Protein AF-A0A9P3NDC6-F1 (afdb_monomer_lite)

Secondary structure (DSSP, 8-state):
-----SSSTTTHHHHHHHHHH--BTTBHHHHHHHHHHHHHHHHHHHHHHHHHHIIIIITTS-HHHIIIIIHHHHHHHHHHHHHHTTS---HHHHHHHHHHHHHHHHHHHHHHHHHHHHHS-GGGHHHHHHHHHHHHHHHHHHHHHHHHTT--HHHHHHHHHHHHHHHHHHHHHHHIIIIIGGGGS-----

Sequence (190 aa):
MVSSCFEYMFDGPITLTRAALSTTKHGLCGGAVDFIILQGLILQLLYLVGGVAYFTFIMKLHPSHYYGKIFPGMSIVFMIACGLQFIPMPEMVAAVTISTVTVLSYYMSIYNSYMLSGASRAELFGFVQAVYSAAVGLAGFLPSVLQLIKASQGTLMAVALVMATWGLLQSLYLYRRNFADHGRVKTVRE

Structure (mmCIF, N/CA/C/O backbone):
data_AF-A0A9P3NDC6-F1
#
_entry.id   AF-A0A9P3NDC6-F1
#
loop_
_atom_site.group_PDB
_atom_site.id
_atom_site.type_symbol
_atom_site.label_atom_id
_atom_site.label_alt_id
_atom_site.label_comp_id
_atom_site.label_asym_id
_atom_site.label_entity_id
_atom_site.label_seq_id
_atom_site.pdbx_PDB_ins_code
_atom_site.Cartn_x
_atom_site.Cartn_y
_atom_site.Cartn_z
_atom_site.occupancy
_atom_site.B_iso_or_equiv
_atom_site.auth_seq_id
_atom_site.auth_comp_id
_atom_site.auth_asym_id
_atom_site.auth_atom_id
_atom_site.pdbx_PDB_model_num
ATOM 1 N N . MET A 1 1 ? 14.595 7.458 -6.751 1.00 24.69 1 MET A N 1
ATOM 2 C CA . MET A 1 1 ? 14.023 7.516 -5.389 1.00 24.69 1 MET A CA 1
ATOM 3 C C . MET A 1 1 ? 12.604 6.975 -5.452 1.00 24.69 1 MET A C 1
ATOM 5 O O . MET A 1 1 ? 11.704 7.674 -5.903 1.00 24.69 1 MET A O 1
ATOM 9 N N . VAL A 1 2 ? 12.439 5.695 -5.124 1.00 26.73 2 VAL A N 1
ATOM 10 C CA . VAL A 1 2 ? 11.142 5.003 -5.086 1.00 26.73 2 VAL A CA 1
ATOM 11 C C . VAL A 1 2 ? 10.673 5.062 -3.637 1.00 26.73 2 VAL A C 1
ATOM 13 O O . VAL A 1 2 ? 11.462 4.771 -2.746 1.00 26.73 2 VAL A O 1
ATOM 16 N N . SER A 1 3 ? 9.461 5.566 -3.401 1.00 31.50 3 SER A N 1
ATOM 17 C CA . SER A 1 3 ? 8.962 5.802 -2.045 1.00 31.50 3 SER A CA 1
ATOM 18 C C . SER A 1 3 ? 8.596 4.520 -1.349 1.00 31.50 3 SER A C 1
ATOM 20 O O . SER A 1 3 ? 7.891 3.659 -1.872 1.00 31.50 3 SER A O 1
ATOM 22 N N . SER A 1 4 ? 9.091 4.470 -0.132 1.00 33.09 4 SER A N 1
ATOM 23 C CA . SER A 1 4 ? 9.133 3.335 0.757 1.00 33.09 4 SER A CA 1
ATOM 24 C C . SER A 1 4 ? 7.980 3.373 1.761 1.00 33.09 4 SER A C 1
ATOM 26 O O . SER A 1 4 ? 8.073 2.789 2.823 1.00 33.09 4 SER A O 1
ATOM 28 N N . CYS A 1 5 ? 6.894 4.097 1.481 1.00 36.88 5 CYS A N 1
ATOM 29 C CA . CYS A 1 5 ? 5.896 4.412 2.507 1.00 36.88 5 CYS A CA 1
ATOM 30 C C . CYS A 1 5 ? 4.808 3.349 2.768 1.00 36.88 5 CYS A C 1
ATOM 32 O O . CYS A 1 5 ? 3.956 3.589 3.619 1.00 36.88 5 CYS A O 1
ATOM 34 N N . PHE A 1 6 ? 4.762 2.216 2.059 1.00 40.53 6 PHE A N 1
ATOM 35 C CA . PHE A 1 6 ? 3.455 1.581 1.802 1.00 40.53 6 PHE A CA 1
ATOM 36 C C . PHE A 1 6 ? 3.172 0.205 2.417 1.00 40.53 6 PHE A C 1
ATOM 38 O O . PHE A 1 6 ? 2.004 -0.164 2.484 1.00 40.53 6 PHE A O 1
ATOM 45 N N . GLU A 1 7 ? 4.164 -0.540 2.906 1.00 38.28 7 GLU A N 1
ATOM 46 C CA . GLU A 1 7 ? 3.954 -1.979 3.165 1.00 38.28 7 GLU A CA 1
ATOM 47 C C . GLU A 1 7 ? 3.437 -2.316 4.579 1.00 38.28 7 GLU A C 1
ATOM 49 O O . GLU A 1 7 ? 2.817 -3.355 4.756 1.00 38.28 7 GLU A O 1
ATOM 54 N N . TYR A 1 8 ? 3.605 -1.432 5.576 1.00 37.12 8 TYR A N 1
ATOM 55 C CA . TYR A 1 8 ? 3.249 -1.728 6.983 1.00 37.12 8 TYR A CA 1
ATOM 56 C C . TYR A 1 8 ? 2.438 -0.633 7.696 1.00 37.12 8 TYR A C 1
ATOM 58 O O . TYR A 1 8 ? 2.092 -0.771 8.867 1.00 37.12 8 TYR A O 1
ATOM 66 N N . MET A 1 9 ? 2.101 0.459 7.004 1.00 39.16 9 MET A N 1
ATOM 67 C CA . MET A 1 9 ? 1.368 1.592 7.590 1.00 39.16 9 MET A CA 1
ATOM 68 C C . MET A 1 9 ? -0.076 1.268 7.993 1.00 39.16 9 MET A C 1
ATOM 70 O O . MET A 1 9 ? -0.650 1.946 8.845 1.00 39.16 9 MET A O 1
ATOM 74 N N . PHE A 1 10 ? -0.684 0.279 7.338 1.00 43.03 10 PHE A N 1
ATOM 75 C CA . PHE A 1 10 ? -2.141 0.195 7.256 1.00 43.03 10 PHE A CA 1
ATOM 76 C C . PHE A 1 10 ? -2.774 -0.970 8.016 1.00 43.03 10 PHE A C 1
ATOM 78 O O . PHE A 1 10 ? -3.972 -0.917 8.277 1.00 43.03 10 PHE A O 1
ATOM 85 N N . ASP A 1 11 ? -1.991 -1.967 8.432 1.00 41.59 11 ASP A N 1
ATOM 86 C CA . ASP A 1 11 ? -2.548 -3.226 8.946 1.00 41.59 11 ASP A CA 1
ATOM 87 C C . ASP A 1 11 ? -2.684 -3.266 10.476 1.00 41.59 11 ASP A C 1
ATOM 89 O O . ASP A 1 11 ? -3.701 -3.699 11.019 1.00 41.59 11 ASP A O 1
ATOM 93 N N . GLY A 1 12 ? -1.675 -2.767 11.195 1.00 45.00 12 GLY A N 1
ATOM 94 C CA . GLY A 1 12 ? -1.606 -2.874 12.655 1.00 45.00 12 GLY A CA 1
ATOM 95 C C . GLY A 1 12 ? -2.557 -1.938 13.411 1.00 45.00 12 GLY A C 1
ATOM 96 O O . GLY A 1 12 ? -3.297 -2.407 14.276 1.00 45.00 12 GLY A O 1
ATOM 97 N N . PRO A 1 13 ? -2.590 -0.621 13.126 1.00 46.25 13 PRO A N 1
ATOM 98 C CA . PRO A 1 13 ? -3.232 0.312 14.043 1.00 46.25 13 PRO A CA 1
ATOM 99 C C . PRO A 1 13 ? -4.744 0.343 13.994 1.00 46.25 13 PRO A C 1
ATOM 101 O O . PRO A 1 13 ? -5.390 0.370 15.034 1.00 46.25 13 PRO A O 1
ATOM 104 N N . ILE A 1 14 ? -5.313 0.341 12.793 1.00 50.97 14 ILE A N 1
ATOM 105 C CA . ILE A 1 14 ? -6.755 0.523 12.601 1.00 50.97 14 ILE A CA 1
ATOM 106 C C . ILE A 1 14 ? -7.505 -0.717 13.103 1.00 50.97 14 ILE A C 1
ATOM 108 O O . ILE A 1 14 ? -8.502 -0.589 13.812 1.00 50.97 14 ILE A O 1
ATOM 112 N N . THR A 1 15 ? -6.965 -1.898 12.806 1.00 51.69 15 THR A N 1
ATOM 113 C CA . THR A 1 15 ? -7.432 -3.205 13.278 1.00 51.69 15 THR A CA 1
ATOM 114 C C . THR A 1 15 ? -7.432 -3.300 14.807 1.00 51.69 15 THR A C 1
ATOM 116 O O . THR A 1 15 ? -8.473 -3.562 15.408 1.00 51.69 15 THR A O 1
ATOM 119 N N . LEU A 1 16 ? -6.292 -3.018 15.455 1.00 48.75 16 LEU A N 1
ATOM 120 C CA . LEU A 1 16 ? -6.161 -3.077 16.918 1.00 48.75 16 LEU A CA 1
ATOM 121 C C . LEU A 1 16 ? -6.992 -2.002 17.629 1.00 48.75 16 LEU A C 1
ATOM 123 O O . LEU A 1 16 ? -7.613 -2.289 18.651 1.00 48.75 16 LEU A O 1
ATOM 127 N N . THR A 1 17 ? -7.045 -0.778 17.095 1.00 51.16 17 THR A N 1
ATOM 128 C CA . THR A 1 17 ? -7.847 0.306 17.678 1.00 51.16 17 THR A CA 1
ATOM 129 C C . THR A 1 17 ? -9.346 0.018 17.577 1.00 51.16 17 THR A C 1
ATOM 131 O O . THR A 1 17 ? -10.063 0.257 18.543 1.00 51.16 17 THR A O 1
ATOM 134 N N . ARG A 1 18 ? -9.835 -0.543 16.462 1.00 53.69 18 ARG A N 1
ATOM 135 C CA . ARG A 1 18 ? -11.246 -0.954 16.324 1.00 53.69 18 ARG A CA 1
ATOM 136 C C . ARG A 1 18 ? -11.592 -2.143 17.218 1.00 53.69 18 ARG A C 1
ATOM 138 O O . ARG A 1 18 ? -12.609 -2.085 17.902 1.00 53.69 18 ARG A O 1
ATOM 145 N N . ALA A 1 19 ? -10.740 -3.168 17.264 1.00 48.31 19 ALA A N 1
ATOM 146 C CA . ALA A 1 19 ? -10.946 -4.336 18.121 1.00 48.31 19 ALA A CA 1
ATOM 147 C C . ALA A 1 19 ? -10.996 -3.959 19.614 1.00 48.31 19 ALA A C 1
ATOM 149 O O . ALA A 1 19 ? -11.799 -4.506 20.361 1.00 48.31 19 ALA A O 1
ATOM 150 N N . ALA A 1 20 ? -10.201 -2.974 20.050 1.00 46.22 20 ALA A N 1
ATOM 151 C CA . ALA A 1 20 ? -10.235 -2.468 21.424 1.00 46.22 20 ALA A CA 1
ATOM 152 C C . ALA A 1 20 ? -11.492 -1.634 21.759 1.00 46.22 20 ALA A C 1
ATOM 154 O O . ALA A 1 20 ? -11.780 -1.415 22.936 1.00 46.22 20 ALA A O 1
ATOM 155 N N . LEU A 1 21 ? -12.226 -1.154 20.747 1.00 50.66 21 LEU A N 1
ATOM 156 C CA . LEU A 1 21 ? -13.399 -0.286 20.898 1.00 50.66 21 LEU A CA 1
ATOM 157 C C . LEU A 1 21 ? -14.742 -1.018 20.708 1.00 50.66 21 LEU A C 1
ATOM 159 O O . LEU A 1 21 ? -15.776 -0.437 21.040 1.00 50.66 21 LEU A O 1
ATOM 163 N N . SER A 1 22 ? -14.771 -2.258 20.197 1.00 47.41 22 SER A N 1
ATOM 164 C CA . SER A 1 22 ? -16.028 -3.000 20.009 1.00 47.41 22 SER A CA 1
ATOM 165 C C . SER A 1 22 ? -16.477 -3.689 21.303 1.00 47.41 22 SER A C 1
ATOM 167 O O . SER A 1 22 ? -15.967 -4.744 21.687 1.00 47.41 22 SER A O 1
ATOM 169 N N . THR A 1 23 ? -17.466 -3.117 21.985 1.00 42.00 23 THR A N 1
ATOM 170 C CA . THR A 1 23 ? -18.189 -3.775 23.079 1.00 42.00 23 THR A CA 1
ATOM 171 C C . THR A 1 23 ? -19.313 -4.643 22.516 1.00 42.00 23 THR A C 1
ATOM 173 O O . THR A 1 23 ? -20.357 -4.136 22.113 1.00 42.00 23 THR A O 1
ATOM 176 N N . THR A 1 24 ? -19.139 -5.967 22.518 1.00 47.72 24 THR A N 1
ATOM 177 C CA . THR A 1 24 ? -20.233 -6.908 22.219 1.00 47.72 24 THR A CA 1
ATOM 178 C C . THR A 1 24 ? -20.915 -7.397 23.500 1.00 47.72 24 THR A C 1
ATOM 180 O O . THR A 1 24 ? -20.417 -7.214 24.614 1.00 47.72 24 THR A O 1
ATOM 183 N N . LYS A 1 25 ? -22.074 -8.061 23.348 1.00 40.19 25 LYS A N 1
ATOM 184 C CA . LYS A 1 25 ? -22.868 -8.636 24.455 1.00 40.19 25 LYS A CA 1
ATOM 185 C C . LYS A 1 25 ? -22.100 -9.653 25.318 1.00 40.19 25 LYS A C 1
ATOM 187 O O . LYS A 1 25 ? -22.557 -9.967 26.412 1.00 40.19 25 LYS A O 1
ATOM 192 N N . HIS A 1 26 ? -20.948 -10.142 24.852 1.00 38.91 26 HIS A N 1
ATOM 193 C CA . HIS A 1 26 ? -20.089 -11.107 25.545 1.00 38.91 26 HIS A CA 1
ATOM 194 C C . HIS A 1 26 ? -18.879 -10.460 26.254 1.00 38.91 26 HIS A C 1
ATOM 196 O O . HIS A 1 26 ? -17.990 -11.164 26.727 1.00 38.91 26 HIS A O 1
ATOM 202 N N . GLY A 1 27 ? -18.854 -9.126 26.368 1.00 39.78 27 GLY A N 1
ATOM 203 C CA . GLY A 1 27 ? -17.777 -8.365 27.008 1.00 39.78 27 GLY A CA 1
ATOM 204 C C . GLY A 1 27 ? -16.682 -7.918 26.032 1.00 39.78 27 GLY A C 1
ATOM 205 O O . GLY A 1 27 ? -16.603 -8.386 24.898 1.00 39.78 27 GLY A O 1
ATOM 206 N N . LEU A 1 28 ? -15.815 -7.005 26.491 1.00 42.25 28 LEU A N 1
ATOM 207 C CA . LEU A 1 28 ? -14.726 -6.387 25.7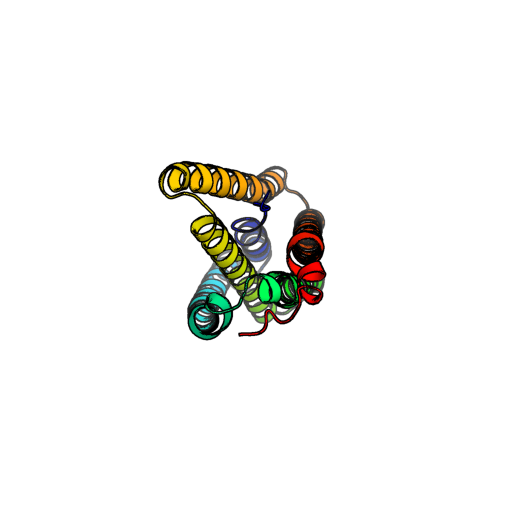07 1.00 42.25 28 LEU A CA 1
ATOM 208 C C . LEU A 1 28 ? -13.770 -7.407 25.056 1.00 42.25 28 LEU A C 1
ATOM 210 O O . LEU A 1 28 ? -13.234 -7.146 23.987 1.00 42.25 28 LEU A O 1
ATOM 214 N N . CYS A 1 29 ? -13.564 -8.573 25.679 1.00 44.41 29 CYS A N 1
ATOM 215 C CA . CYS A 1 29 ? -12.659 -9.605 25.158 1.00 44.41 29 CYS A CA 1
ATOM 216 C C . CYS A 1 29 ? -13.301 -10.511 24.094 1.00 44.41 29 CYS A C 1
ATOM 218 O O . CYS A 1 29 ? -12.590 -10.982 23.215 1.00 44.41 29 CYS A O 1
ATOM 220 N N . GLY A 1 30 ? -14.617 -10.755 24.142 1.00 39.06 30 GLY A N 1
ATOM 221 C CA . GLY A 1 30 ? -15.297 -11.628 23.175 1.00 39.06 30 GLY A CA 1
ATOM 222 C C . GLY A 1 30 ? -15.479 -10.958 21.813 1.00 39.06 30 GLY A C 1
ATOM 223 O O . GLY A 1 30 ? -15.123 -11.524 20.785 1.00 39.06 30 GLY A O 1
ATOM 224 N N . GLY A 1 31 ? -15.943 -9.703 21.812 1.00 46.50 31 GLY A N 1
ATOM 225 C CA . GLY A 1 31 ? -16.163 -8.937 20.579 1.00 46.50 31 GLY A CA 1
ATOM 226 C C . GLY A 1 31 ? -14.895 -8.650 19.784 1.00 46.50 31 GLY A C 1
ATOM 227 O O . GLY A 1 31 ? -14.899 -8.736 18.559 1.00 46.50 31 GLY A O 1
ATOM 228 N N . ALA A 1 32 ? -13.789 -8.389 20.484 1.00 56.03 32 ALA A N 1
ATOM 229 C CA . ALA A 1 32 ? -12.488 -8.193 19.860 1.00 56.03 32 ALA A CA 1
ATOM 230 C C . ALA A 1 32 ? -12.004 -9.456 19.123 1.00 56.03 32 ALA A C 1
ATOM 232 O O . ALA A 1 32 ? -11.456 -9.355 18.027 1.00 56.03 32 ALA A O 1
ATOM 233 N N . VAL A 1 33 ? -12.224 -10.646 19.695 1.00 59.41 33 VAL A N 1
ATOM 234 C CA . VAL A 1 33 ? -11.819 -11.924 19.088 1.00 59.41 33 VAL A CA 1
ATOM 235 C C . VAL A 1 33 ? -12.669 -12.246 17.860 1.00 59.41 33 VAL A C 1
ATOM 237 O O . VAL A 1 33 ? -12.108 -12.583 16.817 1.00 59.41 33 VAL A O 1
ATOM 240 N N . ASP A 1 34 ? -13.991 -12.074 17.942 1.00 61.50 34 ASP A N 1
ATOM 241 C CA . ASP A 1 34 ? -14.897 -12.311 16.810 1.00 61.50 34 ASP A CA 1
ATOM 242 C C . ASP A 1 34 ? -14.565 -11.394 15.623 1.00 61.50 34 ASP A C 1
ATOM 244 O O . ASP A 1 34 ? -14.501 -11.847 14.476 1.00 61.50 34 ASP A O 1
ATOM 248 N N . PHE A 1 35 ? -14.269 -10.118 15.897 1.00 65.00 35 PHE A N 1
ATOM 249 C CA . PHE A 1 35 ? -13.849 -9.164 14.873 1.00 65.00 35 PHE A CA 1
ATOM 250 C C . PHE A 1 35 ? -12.511 -9.554 14.229 1.00 65.00 35 PHE A C 1
ATOM 252 O O . PHE A 1 35 ? -12.396 -9.522 13.004 1.00 65.00 35 PHE A O 1
ATOM 259 N N . ILE A 1 36 ? -11.516 -9.965 15.025 1.00 65.88 36 ILE A N 1
ATOM 260 C CA . ILE A 1 36 ? -10.203 -10.397 14.516 1.00 65.88 36 ILE A CA 1
ATOM 261 C C . ILE A 1 36 ? -10.339 -11.642 13.632 1.00 65.88 36 ILE A C 1
ATOM 263 O O . ILE A 1 36 ? -9.736 -11.695 12.559 1.00 65.88 36 ILE A O 1
ATOM 267 N N . ILE A 1 37 ? -11.134 -12.634 14.046 1.00 71.50 37 ILE A N 1
ATOM 268 C CA . ILE A 1 37 ? -11.352 -13.858 13.261 1.00 71.50 37 ILE A CA 1
ATOM 269 C C . ILE A 1 37 ? -12.071 -13.523 11.950 1.00 71.50 37 ILE A C 1
ATOM 271 O O . ILE A 1 37 ? -11.634 -13.956 10.880 1.00 71.50 37 ILE A O 1
ATOM 275 N N . LEU A 1 38 ? -13.140 -12.723 12.015 1.00 74.94 38 LEU A N 1
ATOM 276 C CA . LEU A 1 38 ? -13.897 -12.309 10.835 1.00 74.94 38 LEU A CA 1
ATOM 277 C C . LEU A 1 38 ? -13.024 -11.514 9.857 1.00 74.94 38 LEU A C 1
ATOM 279 O O . LEU A 1 38 ? -13.009 -11.815 8.661 1.00 74.94 38 LEU A O 1
ATOM 283 N N . GLN A 1 39 ? -12.266 -10.536 10.355 1.00 75.00 39 GLN A N 1
ATOM 284 C CA . GLN A 1 39 ? -11.323 -9.779 9.540 1.00 75.00 39 GLN A CA 1
ATOM 285 C C . GLN A 1 39 ? -10.260 -10.698 8.939 1.00 75.00 39 GLN A C 1
ATOM 287 O O . GLN A 1 39 ? -9.978 -10.583 7.751 1.00 75.00 39 GLN A O 1
ATOM 292 N N . GLY A 1 40 ? -9.697 -11.623 9.718 1.00 74.12 40 GLY A N 1
ATOM 293 C CA . GLY A 1 40 ? -8.693 -12.570 9.241 1.00 74.12 40 GLY A CA 1
ATOM 294 C C . GLY A 1 40 ? -9.203 -13.410 8.071 1.00 74.12 40 GLY A C 1
ATOM 295 O O . GLY A 1 40 ? -8.530 -13.508 7.048 1.00 74.12 40 GLY A O 1
ATOM 296 N N . LEU A 1 41 ? -10.418 -13.955 8.172 1.00 81.81 41 LEU A N 1
ATOM 297 C CA . LEU A 1 41 ? -11.032 -14.729 7.088 1.00 81.81 41 LEU A CA 1
ATOM 298 C C . LEU A 1 41 ? -11.266 -13.882 5.830 1.00 81.81 41 LEU A C 1
ATOM 300 O O . LEU A 1 41 ? -10.896 -14.299 4.731 1.00 81.81 41 LEU A O 1
ATOM 304 N N . ILE A 1 42 ? -11.840 -12.685 5.986 1.00 86.12 42 ILE A N 1
ATOM 305 C CA . ILE A 1 42 ? -12.076 -11.757 4.868 1.00 86.12 42 ILE A CA 1
ATOM 306 C C . ILE A 1 42 ? -10.749 -11.375 4.205 1.00 86.12 42 ILE A C 1
ATOM 308 O O . ILE A 1 42 ? -10.644 -11.385 2.978 1.00 86.12 42 ILE A O 1
ATOM 312 N N . LEU A 1 43 ? -9.728 -11.077 5.006 1.00 84.00 43 LEU A N 1
ATOM 313 C CA . LEU A 1 43 ? -8.408 -10.687 4.536 1.00 84.00 43 LEU A CA 1
ATOM 314 C C . LEU A 1 43 ? -7.746 -11.804 3.723 1.00 84.00 43 LEU A C 1
ATOM 316 O O . LEU A 1 43 ? -7.248 -11.537 2.633 1.00 84.00 43 LEU A O 1
ATOM 320 N N . GLN A 1 44 ? -7.790 -13.053 4.193 1.00 85.06 44 GLN A N 1
ATOM 321 C CA . GLN A 1 44 ? -7.232 -14.191 3.453 1.00 85.06 44 GLN A CA 1
ATOM 322 C C . GLN A 1 44 ? -7.960 -14.440 2.125 1.00 85.06 44 GLN 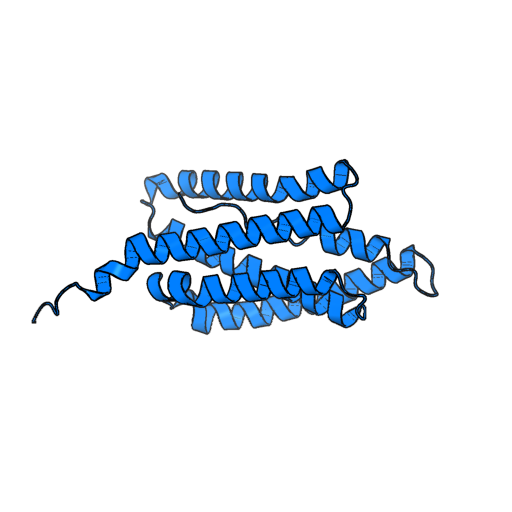A C 1
ATOM 324 O O . GLN A 1 44 ? -7.319 -14.688 1.102 1.00 85.06 44 GLN A O 1
ATOM 329 N N . LEU A 1 45 ? -9.292 -14.319 2.104 1.00 90.62 45 LEU A N 1
ATOM 330 C CA . LEU A 1 45 ? -10.068 -14.426 0.863 1.00 90.62 45 LEU A CA 1
ATOM 331 C C . LEU A 1 45 ? -9.706 -13.309 -0.122 1.00 90.62 45 LEU A C 1
ATOM 333 O O . LEU A 1 45 ? -9.527 -13.569 -1.313 1.00 90.62 45 LEU A O 1
ATOM 337 N N . LEU A 1 46 ? -9.552 -12.077 0.364 1.00 90.06 46 LEU A N 1
ATOM 338 C CA . LEU A 1 46 ? -9.130 -10.955 -0.470 1.00 90.06 46 LEU A CA 1
ATOM 339 C C . LEU A 1 46 ? -7.684 -11.105 -0.952 1.00 90.06 46 LEU A C 1
ATOM 341 O O . LEU A 1 46 ? -7.420 -10.752 -2.096 1.00 90.06 46 LEU A O 1
ATOM 345 N N . TYR A 1 47 ? -6.771 -11.672 -0.160 1.00 88.81 47 TYR A N 1
ATOM 346 C CA . TYR A 1 47 ? -5.430 -12.028 -0.634 1.00 88.81 47 TYR A CA 1
ATOM 347 C C . TYR A 1 47 ? -5.485 -13.064 -1.757 1.00 88.81 47 TYR A C 1
ATOM 349 O O . TYR A 1 47 ? -4.801 -12.902 -2.764 1.00 88.81 47 TYR A O 1
ATOM 357 N N . LEU A 1 48 ? -6.329 -14.093 -1.642 1.00 92.00 48 LEU A N 1
ATOM 358 C CA . LEU A 1 48 ? -6.488 -15.089 -2.702 1.00 92.00 48 LEU A CA 1
ATOM 359 C C . LEU A 1 48 ? -7.009 -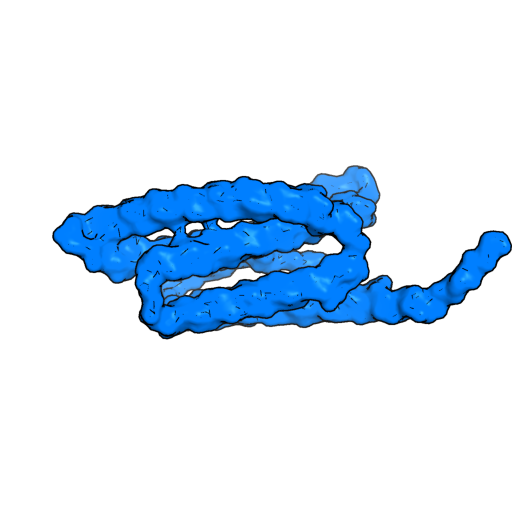14.448 -4.000 1.00 92.00 48 LEU A C 1
ATOM 361 O O . LEU A 1 48 ? -6.400 -14.601 -5.060 1.00 92.00 48 LEU A O 1
ATOM 365 N N . VAL A 1 49 ? -8.108 -13.693 -3.918 1.00 93.25 49 VAL A N 1
ATOM 366 C CA . VAL A 1 49 ? -8.720 -13.022 -5.080 1.00 93.25 49 VAL A CA 1
ATOM 367 C C . VAL A 1 49 ? -7.782 -11.961 -5.661 1.00 93.25 49 VAL A C 1
ATOM 369 O O . VAL A 1 49 ? -7.570 -11.906 -6.874 1.00 93.25 49 VAL A O 1
ATOM 372 N N . GLY A 1 50 ? -7.185 -11.143 -4.796 1.00 90.88 50 GLY A N 1
ATOM 373 C CA . GLY A 1 50 ? -6.220 -10.113 -5.158 1.00 90.88 50 GLY A CA 1
ATOM 374 C C . GLY A 1 50 ? -4.975 -10.700 -5.812 1.00 90.88 50 GLY A C 1
ATOM 375 O O . GLY A 1 50 ? -4.500 -10.145 -6.796 1.00 90.88 50 GLY A O 1
ATOM 376 N N . GLY A 1 51 ? -4.498 -11.858 -5.354 1.00 89.69 51 GLY A N 1
ATOM 377 C CA . GLY A 1 51 ? -3.352 -12.559 -5.931 1.00 89.69 51 GLY A CA 1
ATOM 378 C C . GLY A 1 51 ? -3.625 -13.071 -7.333 1.00 89.69 51 GLY A C 1
ATOM 379 O O . GLY A 1 51 ? -2.808 -12.865 -8.234 1.00 89.69 51 GLY A O 1
ATOM 380 N N . VAL A 1 52 ? -4.805 -13.656 -7.548 1.00 93.19 52 VAL A N 1
ATOM 381 C CA . VAL A 1 52 ? -5.249 -14.060 -8.888 1.00 93.19 52 VAL A CA 1
ATOM 382 C C . VAL A 1 52 ? -5.350 -12.840 -9.804 1.00 93.19 52 VAL A C 1
ATOM 384 O O . VAL A 1 52 ? -4.801 -12.863 -10.909 1.00 93.19 52 VAL A O 1
ATOM 387 N N . ALA A 1 53 ? -5.983 -11.753 -9.354 1.00 91.56 53 ALA A N 1
ATOM 388 C CA . ALA A 1 53 ? -6.102 -10.519 -10.133 1.00 91.56 53 ALA A CA 1
ATOM 389 C C . ALA A 1 53 ? -4.732 -9.879 -10.429 1.00 91.56 53 ALA A C 1
ATOM 391 O O . ALA A 1 53 ? -4.471 -9.424 -11.546 1.00 91.56 53 ALA A O 1
ATOM 392 N N . TYR A 1 54 ? -3.826 -9.888 -9.453 1.00 90.31 54 TYR A N 1
ATOM 393 C CA . TYR A 1 54 ? -2.475 -9.363 -9.591 1.00 90.31 54 TYR A CA 1
ATOM 394 C C . TYR A 1 54 ? -1.681 -10.136 -10.645 1.00 90.31 54 TYR A C 1
ATOM 396 O O . TYR A 1 54 ? -1.139 -9.534 -11.573 1.00 90.31 54 TYR A O 1
ATOM 404 N N . PHE A 1 55 ? -1.658 -11.465 -10.544 1.00 89.81 55 PHE A N 1
ATOM 405 C CA . PHE A 1 55 ? -0.923 -12.327 -11.468 1.00 89.81 55 PHE A CA 1
ATOM 406 C C . PHE A 1 55 ? -1.471 -12.251 -12.901 1.00 89.81 55 PHE A C 1
ATOM 408 O O . PHE A 1 55 ? -0.713 -12.226 -13.875 1.00 89.81 55 PHE A O 1
ATOM 415 N N . THR A 1 56 ? -2.796 -12.200 -13.046 1.00 92.25 56 THR A N 1
ATOM 416 C CA . THR A 1 56 ? -3.452 -12.213 -14.360 1.00 92.25 56 THR A CA 1
ATOM 417 C C . THR A 1 56 ? -3.394 -10.863 -15.069 1.00 92.25 56 THR A C 1
ATOM 419 O O . THR A 1 56 ? -3.113 -10.843 -16.272 1.00 92.25 56 THR A O 1
ATOM 422 N N . PHE A 1 57 ? -3.609 -9.758 -14.345 1.00 90.69 57 PHE A N 1
ATOM 423 C CA . PHE A 1 57 ? -3.743 -8.421 -14.929 1.00 90.69 57 PHE A CA 1
ATOM 424 C C . PHE A 1 57 ? -2.573 -7.492 -14.607 1.00 90.69 57 PHE A C 1
ATOM 426 O O . PHE A 1 57 ? -2.028 -6.881 -15.521 1.00 90.69 57 PHE A O 1
ATOM 433 N N . ILE A 1 58 ? -2.176 -7.368 -13.337 1.00 87.88 58 ILE A N 1
ATOM 434 C CA . ILE A 1 58 ? -1.253 -6.306 -12.898 1.00 87.88 58 ILE A CA 1
ATOM 435 C C . ILE A 1 58 ? 0.194 -6.601 -13.280 1.00 87.88 58 ILE A C 1
ATOM 437 O O . ILE A 1 58 ? 0.875 -5.725 -13.809 1.00 87.88 58 ILE A O 1
ATOM 441 N N . MET A 1 59 ? 0.662 -7.831 -13.070 1.00 86.06 59 MET A N 1
ATOM 442 C CA . MET A 1 59 ? 2.063 -8.207 -13.295 1.00 86.06 59 MET A CA 1
ATOM 443 C C . MET A 1 59 ? 2.509 -8.055 -14.759 1.00 86.06 59 MET A C 1
ATOM 445 O O . MET A 1 59 ? 3.696 -7.916 -15.041 1.00 86.06 59 MET A O 1
ATOM 449 N N . LYS A 1 60 ? 1.550 -8.073 -15.690 1.00 87.19 60 LYS A N 1
ATOM 450 C CA . LYS A 1 60 ? 1.775 -7.945 -17.136 1.00 87.19 60 LYS A CA 1
ATOM 451 C C . LYS A 1 60 ? 1.681 -6.503 -17.637 1.00 87.19 60 LYS A C 1
ATOM 453 O O . LYS A 1 60 ? 1.881 -6.260 -18.826 1.00 87.19 60 LYS A O 1
ATOM 458 N N . LEU A 1 61 ? 1.338 -5.545 -16.775 1.00 86.06 61 LEU A N 1
ATOM 459 C CA . LEU A 1 61 ? 1.215 -4.151 -17.182 1.00 86.06 61 LEU A CA 1
ATOM 460 C C . LEU A 1 61 ? 2.584 -3.520 -17.412 1.00 86.06 61 LEU A C 1
ATOM 462 O O . LEU A 1 61 ? 3.544 -3.755 -16.687 1.00 86.06 61 LEU A O 1
ATOM 466 N N . HIS A 1 62 ? 2.643 -2.639 -18.406 1.00 88.25 62 HIS A N 1
ATOM 467 C CA . HIS A 1 62 ? 3.792 -1.765 -18.574 1.00 88.25 62 HIS A CA 1
ATOM 468 C C . HIS A 1 62 ? 3.829 -0.725 -17.431 1.00 88.25 62 HIS A C 1
ATOM 470 O O . HIS A 1 62 ? 2.773 -0.169 -17.092 1.00 88.25 62 HIS A O 1
ATOM 476 N N . PRO A 1 63 ? 5.013 -0.377 -16.885 1.00 85.69 63 PRO A N 1
ATOM 477 C CA . PRO A 1 63 ? 5.146 0.583 -15.787 1.00 85.69 63 PRO A CA 1
ATOM 478 C C . PRO A 1 63 ? 4.423 1.917 -16.037 1.00 85.69 63 PRO A C 1
ATOM 480 O O . PRO A 1 63 ? 3.826 2.476 -15.120 1.00 85.69 63 PRO A O 1
ATOM 483 N N . SER A 1 64 ? 4.407 2.405 -17.283 1.00 85.75 64 SER A N 1
ATOM 484 C CA . SER A 1 64 ? 3.694 3.641 -17.648 1.00 85.75 64 SER A CA 1
ATOM 485 C C . SER A 1 64 ? 2.187 3.579 -17.371 1.00 85.75 64 SER A C 1
ATOM 487 O O . SER A 1 64 ? 1.616 4.539 -16.859 1.00 85.75 64 SER A O 1
ATOM 489 N N . HIS A 1 65 ? 1.538 2.451 -17.670 1.00 87.81 65 HIS A N 1
ATOM 490 C CA . HIS A 1 65 ? 0.109 2.255 -17.425 1.00 87.81 65 HIS A CA 1
ATOM 491 C C . HIS A 1 65 ? -0.171 2.082 -15.937 1.00 87.81 65 HIS A C 1
ATOM 493 O O . HIS A 1 65 ? -1.152 2.623 -15.418 1.00 87.81 65 HIS A O 1
ATOM 499 N N . TYR A 1 66 ? 0.718 1.369 -15.248 1.00 88.81 66 TYR A N 1
ATOM 500 C CA . TYR A 1 66 ? 0.607 1.154 -13.818 1.00 88.81 66 TYR A CA 1
ATOM 501 C C . TYR A 1 66 ? 0.703 2.473 -13.035 1.00 88.81 66 TYR A C 1
ATOM 503 O O . TYR A 1 66 ? -0.253 2.842 -12.358 1.00 88.81 66 TYR A O 1
ATOM 511 N N . TYR A 1 67 ? 1.787 3.241 -13.195 1.00 86.38 67 TYR A N 1
ATOM 512 C CA . TYR A 1 67 ? 1.984 4.510 -12.476 1.00 86.38 67 TYR A CA 1
ATOM 513 C C . TYR A 1 67 ? 1.075 5.648 -12.965 1.00 86.38 67 TYR A C 1
ATOM 515 O O . TYR A 1 67 ? 0.803 6.586 -12.214 1.00 86.38 67 TYR A O 1
ATOM 523 N N . GLY A 1 68 ? 0.597 5.584 -14.211 1.00 84.81 68 GLY A N 1
ATOM 524 C CA . GLY A 1 68 ? -0.280 6.605 -14.786 1.00 84.81 68 GLY A CA 1
ATOM 525 C C . GLY A 1 68 ? -1.762 6.435 -14.454 1.00 84.81 68 GLY A C 1
ATOM 526 O O . GLY A 1 68 ? -2.466 7.433 -14.332 1.00 84.81 68 GLY A O 1
ATOM 527 N N . LYS A 1 69 ? -2.252 5.194 -14.324 1.00 89.25 69 LYS A N 1
ATOM 528 C CA . LYS A 1 69 ? -3.694 4.913 -14.170 1.00 89.25 69 LYS A CA 1
ATOM 529 C C . LYS A 1 69 ? -4.007 4.064 -12.947 1.00 89.25 69 LYS A C 1
ATOM 531 O O . LYS A 1 69 ? -4.818 4.465 -12.119 1.00 89.25 69 LYS A O 1
ATOM 536 N N . ILE A 1 70 ? -3.361 2.906 -12.829 1.00 90.31 70 ILE A N 1
ATOM 537 C CA . ILE A 1 70 ? -3.724 1.918 -11.810 1.00 90.31 70 ILE A CA 1
ATOM 538 C C . ILE A 1 70 ? -3.330 2.391 -10.412 1.00 90.31 70 ILE A C 1
ATOM 540 O O . ILE A 1 70 ? -4.178 2.433 -9.528 1.00 90.31 70 ILE A O 1
ATOM 544 N N . PHE A 1 71 ? -2.074 2.786 -10.212 1.00 87.94 71 PHE A N 1
ATOM 545 C CA . PHE A 1 71 ? -1.581 3.232 -8.912 1.00 87.94 71 PHE A CA 1
ATOM 546 C C . PHE A 1 71 ? -2.339 4.473 -8.411 1.00 87.94 71 PHE A C 1
ATOM 548 O O . PHE A 1 71 ? -2.823 4.426 -7.282 1.00 87.94 71 PHE A O 1
ATOM 555 N N . PRO A 1 72 ? -2.572 5.528 -9.226 1.00 87.88 72 PRO A N 1
ATOM 556 C CA . PRO A 1 72 ? -3.430 6.639 -8.821 1.00 87.88 72 PRO A CA 1
ATOM 557 C C . PRO A 1 72 ? -4.851 6.214 -8.442 1.00 87.88 72 PRO A C 1
ATOM 559 O O . PRO A 1 72 ? -5.374 6.672 -7.429 1.00 87.88 72 PRO A O 1
ATOM 562 N N . GLY A 1 73 ? -5.462 5.315 -9.222 1.00 89.62 73 GLY A N 1
ATOM 563 C CA . GLY A 1 73 ? -6.789 4.776 -8.928 1.00 89.62 73 GLY A CA 1
ATOM 564 C C . GLY A 1 73 ? -6.827 4.032 -7.592 1.00 89.62 73 GLY A C 1
ATOM 565 O O . GLY A 1 73 ? -7.686 4.314 -6.760 1.00 89.62 73 GLY A O 1
ATOM 566 N N . MET A 1 74 ? -5.857 3.148 -7.344 1.00 87.88 74 MET A N 1
ATOM 567 C CA . MET A 1 74 ? -5.741 2.426 -6.075 1.00 87.88 74 MET A CA 1
ATOM 568 C C . MET A 1 74 ? -5.485 3.377 -4.895 1.00 87.88 74 MET A C 1
ATOM 570 O O . MET A 1 74 ? -6.109 3.212 -3.850 1.00 87.88 74 MET A O 1
ATOM 574 N N . SER A 1 75 ? -4.663 4.422 -5.060 1.00 86.56 75 SER A N 1
ATOM 575 C CA . SER A 1 75 ? -4.469 5.458 -4.033 1.00 86.56 75 SER A CA 1
ATOM 576 C C . SER A 1 75 ? -5.751 6.243 -3.735 1.00 86.56 75 SER A C 1
ATOM 578 O O . SER A 1 75 ? -6.005 6.580 -2.582 1.00 86.56 75 SER A O 1
ATOM 580 N N . ILE A 1 76 ? -6.581 6.532 -4.740 1.00 89.88 76 ILE A N 1
ATOM 581 C CA . ILE A 1 76 ? -7.877 7.197 -4.530 1.00 89.88 76 ILE A CA 1
ATOM 582 C C . ILE A 1 76 ? -8.835 6.280 -3.770 1.00 89.88 76 ILE A C 1
ATOM 584 O O . ILE A 1 76 ? -9.437 6.719 -2.792 1.00 89.88 76 ILE A O 1
ATOM 588 N N . VAL A 1 77 ? -8.939 5.008 -4.166 1.00 89.31 77 VAL A N 1
ATOM 589 C CA . VAL A 1 77 ? -9.749 4.011 -3.446 1.00 89.31 77 VAL A CA 1
ATOM 590 C C . VAL A 1 77 ? -9.282 3.887 -1.997 1.00 89.31 77 VAL A C 1
ATOM 592 O O . VAL A 1 77 ? -10.109 3.917 -1.089 1.00 89.31 77 VAL A O 1
ATOM 595 N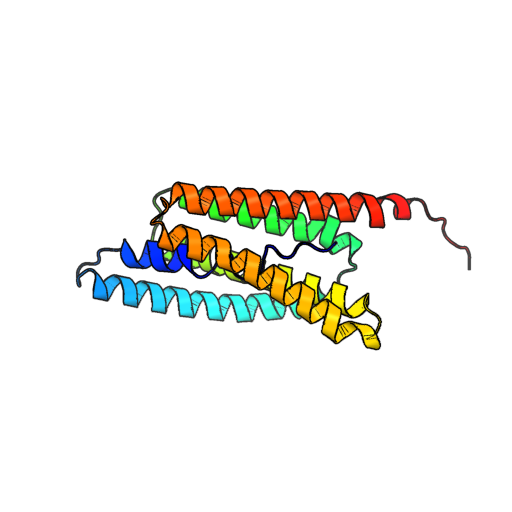 N . PHE A 1 78 ? -7.967 3.836 -1.776 1.00 86.06 78 PHE A N 1
ATOM 596 C CA . PHE A 1 78 ? -7.355 3.849 -0.453 1.00 86.06 78 PHE A CA 1
ATOM 597 C C . PHE A 1 78 ? -7.810 5.071 0.365 1.00 86.06 78 PHE A C 1
ATOM 599 O O . PHE A 1 78 ? -8.298 4.928 1.485 1.00 86.06 78 PHE A O 1
ATOM 606 N N . MET A 1 79 ? -7.695 6.279 -0.195 1.00 86.62 79 MET A N 1
ATOM 607 C CA . MET A 1 79 ? -8.076 7.515 0.498 1.00 86.62 79 MET A CA 1
ATOM 608 C C . MET A 1 79 ? -9.572 7.571 0.813 1.00 86.62 79 MET A C 1
ATOM 610 O O . MET A 1 79 ? -9.938 7.988 1.909 1.00 86.62 79 MET A O 1
ATOM 614 N N . ILE A 1 80 ? -10.433 7.125 -0.108 1.00 89.56 80 ILE A N 1
ATOM 615 C CA . ILE A 1 80 ? -11.882 7.036 0.118 1.00 89.56 80 ILE A CA 1
ATOM 616 C C . ILE A 1 80 ? -12.169 6.049 1.247 1.00 89.56 80 ILE A C 1
ATOM 618 O O . ILE A 1 80 ? -12.902 6.378 2.175 1.00 89.56 80 ILE A O 1
ATOM 622 N N . ALA A 1 81 ? -11.565 4.864 1.204 1.00 85.56 81 ALA A N 1
ATOM 623 C CA . ALA A 1 81 ? -11.758 3.833 2.211 1.00 85.56 81 ALA A CA 1
ATOM 624 C C . ALA A 1 81 ? -11.275 4.280 3.599 1.00 85.56 81 ALA A C 1
ATOM 626 O O . ALA A 1 81 ? -11.979 4.055 4.583 1.00 85.56 81 ALA A O 1
ATOM 627 N N . CYS A 1 82 ? -10.141 4.984 3.683 1.00 80.69 82 CYS A N 1
ATOM 628 C CA . CYS A 1 82 ? -9.734 5.670 4.906 1.00 80.69 82 CYS A CA 1
ATOM 629 C C . CYS A 1 82 ? -10.753 6.738 5.308 1.00 80.69 82 CYS A C 1
ATOM 631 O O . CYS A 1 82 ? -11.201 6.729 6.444 1.00 80.69 82 CYS A O 1
ATOM 633 N N . GLY A 1 83 ? -11.185 7.617 4.404 1.00 83.06 83 GLY A N 1
ATOM 634 C CA . GLY A 1 83 ? -12.179 8.652 4.704 1.00 83.06 83 GLY A CA 1
ATOM 635 C C . GLY A 1 83 ? -13.495 8.091 5.256 1.00 83.06 83 GLY A C 1
ATOM 636 O O . GLY A 1 83 ? -14.049 8.633 6.210 1.00 83.06 83 GLY A O 1
ATOM 637 N N . LEU A 1 84 ? -13.958 6.956 4.730 1.00 85.19 84 LEU A N 1
ATOM 638 C CA . LEU A 1 84 ? -15.166 6.289 5.210 1.00 85.19 84 LEU A CA 1
ATOM 639 C C . LEU A 1 84 ? -15.051 5.863 6.677 1.00 85.19 84 LEU A C 1
ATOM 641 O O . LEU A 1 84 ? -16.060 5.882 7.373 1.00 85.19 84 LEU A O 1
ATOM 645 N N . GLN A 1 85 ? -13.852 5.554 7.186 1.00 79.38 85 GLN A N 1
ATOM 646 C CA . GLN A 1 85 ? -13.656 5.145 8.586 1.00 79.38 85 GLN A CA 1
ATOM 647 C C . GLN A 1 85 ? -13.979 6.250 9.612 1.00 79.38 85 GLN A C 1
ATOM 649 O O . GLN A 1 85 ? -14.068 5.942 10.800 1.00 79.38 85 GLN A O 1
ATOM 654 N N . PHE A 1 86 ? -14.189 7.506 9.188 1.00 80.69 86 PHE A N 1
ATOM 655 C CA . PHE A 1 86 ? -14.709 8.577 10.052 1.00 80.69 86 PHE A CA 1
ATOM 656 C C . PHE A 1 86 ? -16.212 8.455 10.330 1.00 80.69 86 PHE A C 1
ATOM 658 O O . PHE A 1 86 ? -16.722 9.086 11.253 1.00 80.69 86 PHE A O 1
ATOM 665 N N . ILE A 1 87 ? -16.926 7.663 9.532 1.00 83.75 87 ILE A N 1
ATOM 666 C CA . ILE A 1 87 ? -18.368 7.483 9.639 1.00 83.75 87 ILE A CA 1
ATOM 667 C C . ILE A 1 87 ? -18.635 6.212 10.459 1.00 83.75 87 ILE A C 1
ATOM 669 O O . ILE A 1 87 ? -17.998 5.178 10.215 1.00 83.75 87 ILE A O 1
ATOM 673 N N . PRO A 1 88 ? -19.571 6.240 11.427 1.00 79.00 88 PRO A N 1
ATOM 674 C CA . PRO A 1 88 ? -20.005 5.024 12.102 1.00 79.00 88 PRO A CA 1
ATOM 675 C C . PRO A 1 88 ? -20.581 4.051 11.067 1.00 79.00 88 PRO A C 1
ATOM 677 O O . PRO A 1 88 ? -21.530 4.366 10.353 1.00 79.00 88 PRO A O 1
ATOM 680 N N . MET A 1 89 ? -19.982 2.867 10.970 1.00 80.62 89 MET A N 1
ATOM 681 C CA . MET A 1 89 ? -20.328 1.843 9.983 1.00 80.62 89 MET A CA 1
ATOM 682 C C . MET A 1 89 ? -20.455 0.472 10.655 1.00 80.62 89 MET A C 1
ATOM 684 O O . MET A 1 89 ? -19.771 0.240 11.658 1.00 80.62 89 MET A O 1
ATOM 688 N N . PRO A 1 90 ? -21.276 -0.443 10.101 1.00 84.19 90 PRO A N 1
ATOM 689 C CA . PRO A 1 90 ? -21.375 -1.810 10.600 1.00 84.19 90 PRO A CA 1
ATOM 690 C C . PRO A 1 90 ? -20.008 -2.504 10.621 1.00 84.19 90 PRO A C 1
ATOM 692 O O . PRO A 1 90 ? -19.197 -2.306 9.713 1.00 84.19 90 P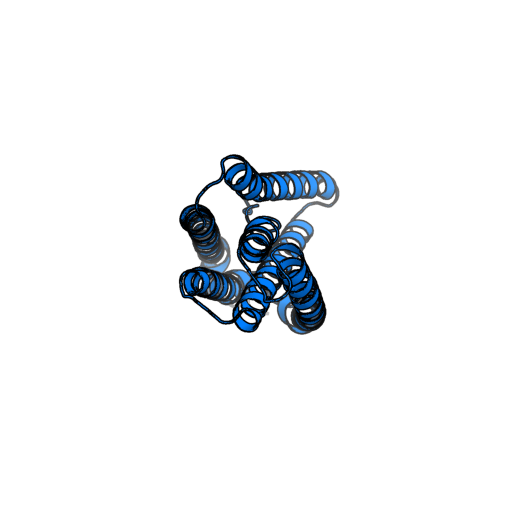RO A O 1
ATOM 695 N N . GLU A 1 91 ? -19.767 -3.353 11.620 1.00 74.81 91 GLU A N 1
ATOM 696 C CA . GLU A 1 91 ? -18.482 -4.043 11.820 1.00 74.81 91 GLU A CA 1
ATOM 697 C C . GLU A 1 91 ? -18.034 -4.825 10.581 1.00 74.81 91 GLU A C 1
ATOM 699 O O . GLU A 1 91 ? -16.874 -4.746 10.185 1.00 74.81 91 GLU A O 1
ATOM 704 N N . MET A 1 92 ? -18.970 -5.492 9.899 1.00 81.38 92 MET A N 1
ATOM 705 C CA . MET A 1 92 ? -18.692 -6.218 8.658 1.00 81.38 92 MET A CA 1
ATOM 706 C C . MET A 1 92 ? -18.197 -5.291 7.537 1.00 81.38 92 MET A C 1
ATOM 708 O O . MET A 1 92 ? -17.237 -5.617 6.844 1.00 81.38 92 MET A O 1
ATOM 712 N N . VAL A 1 93 ? -18.803 -4.109 7.382 1.00 85.38 93 VAL A N 1
ATOM 713 C CA . VAL A 1 93 ? -18.388 -3.118 6.375 1.00 85.38 93 VAL A CA 1
ATOM 714 C C . VAL A 1 93 ? -17.007 -2.563 6.718 1.00 85.38 93 VAL A C 1
ATOM 716 O O . VAL A 1 93 ? -16.168 -2.410 5.828 1.00 85.38 93 VAL A O 1
ATOM 719 N N . ALA A 1 94 ? -16.735 -2.323 8.004 1.00 79.31 94 ALA A N 1
ATOM 720 C CA . ALA A 1 94 ? -15.419 -1.896 8.464 1.00 79.31 94 ALA A CA 1
ATOM 721 C C . ALA A 1 94 ? -14.347 -2.954 8.179 1.00 79.31 94 ALA A C 1
ATOM 723 O O . ALA A 1 94 ? -13.322 -2.620 7.589 1.00 79.31 94 ALA A O 1
ATOM 724 N N . ALA A 1 95 ? -14.605 -4.219 8.525 1.00 78.12 95 ALA A N 1
ATOM 725 C CA . ALA A 1 95 ? -13.684 -5.329 8.298 1.00 78.12 95 ALA A CA 1
ATOM 726 C C . ALA A 1 95 ? -13.376 -5.523 6.805 1.00 78.12 95 ALA A C 1
ATOM 728 O O . ALA A 1 95 ? -12.210 -5.659 6.434 1.00 78.12 95 ALA A O 1
ATOM 729 N N . VAL A 1 96 ? -14.392 -5.458 5.936 1.00 86.44 96 VAL A N 1
ATOM 730 C CA . VAL A 1 96 ? -14.208 -5.526 4.475 1.00 86.44 96 VAL A CA 1
ATOM 731 C C . VAL A 1 96 ? -13.401 -4.336 3.959 1.00 86.44 96 VAL A C 1
ATOM 733 O O . VAL A 1 96 ? -12.476 -4.523 3.168 1.00 86.44 96 VAL A O 1
ATOM 736 N N . THR A 1 97 ? -13.712 -3.123 4.417 1.00 85.50 97 THR A N 1
ATOM 737 C CA . THR A 1 97 ? -13.019 -1.899 3.987 1.00 85.50 97 THR A CA 1
ATOM 738 C C . THR A 1 97 ? -11.543 -1.944 4.376 1.00 85.50 97 THR A C 1
ATOM 740 O O . THR A 1 97 ? -10.685 -1.734 3.523 1.00 85.50 97 THR A O 1
ATOM 743 N N . ILE A 1 98 ? -11.242 -2.278 5.635 1.00 81.81 98 ILE A N 1
ATOM 744 C CA . ILE A 1 98 ? -9.868 -2.406 6.140 1.00 81.81 98 ILE A CA 1
ATOM 745 C C . ILE A 1 98 ? -9.125 -3.492 5.359 1.00 81.81 98 ILE A C 1
ATOM 747 O O . ILE A 1 98 ? -8.062 -3.224 4.810 1.00 81.81 98 ILE A O 1
ATOM 751 N N . SER A 1 99 ? -9.718 -4.679 5.213 1.00 83.38 99 SER A N 1
ATOM 752 C CA . SER A 1 99 ? -9.069 -5.795 4.514 1.00 83.38 99 SER A CA 1
ATOM 753 C C . SER A 1 99 ? -8.802 -5.490 3.036 1.00 83.38 99 SER A C 1
ATOM 755 O O . SER A 1 99 ? -7.748 -5.835 2.508 1.00 83.38 99 SER A O 1
ATOM 757 N N . THR A 1 100 ? -9.721 -4.789 2.363 1.00 85.69 100 THR A N 1
ATOM 758 C CA . THR A 1 100 ? -9.535 -4.344 0.970 1.00 85.69 100 THR A CA 1
ATOM 759 C C . THR A 1 100 ? -8.358 -3.384 0.863 1.00 85.69 100 THR A C 1
ATOM 761 O O . THR A 1 100 ? -7.508 -3.524 -0.014 1.00 85.69 100 THR A O 1
ATOM 764 N N . VAL A 1 101 ? -8.287 -2.422 1.780 1.00 83.56 101 VAL A N 1
ATOM 765 C CA . VAL A 1 101 ? -7.218 -1.426 1.837 1.00 83.56 101 VAL A CA 1
ATOM 766 C C . VAL A 1 101 ? -5.856 -2.065 2.109 1.00 83.56 101 VAL A C 1
ATOM 768 O O . VAL A 1 101 ? -4.875 -1.705 1.448 1.00 83.56 101 VAL A O 1
ATOM 771 N N . THR A 1 102 ? -5.798 -3.042 3.015 1.00 82.19 102 THR A N 1
ATOM 772 C CA . THR A 1 102 ? -4.599 -3.845 3.278 1.00 82.19 102 THR A CA 1
ATOM 773 C C . THR A 1 102 ? -4.125 -4.545 2.006 1.00 82.19 102 THR A C 1
ATOM 775 O O . THR A 1 102 ? -2.980 -4.369 1.591 1.00 82.19 102 THR A O 1
ATOM 778 N N . VAL A 1 103 ? -5.013 -5.286 1.339 1.00 85.56 103 VAL A N 1
ATOM 779 C CA . VAL A 1 103 ? -4.663 -6.073 0.147 1.00 85.56 103 VAL A CA 1
ATOM 780 C C . VAL A 1 103 ? -4.236 -5.186 -1.023 1.00 85.56 103 VAL A C 1
ATOM 782 O O . VAL A 1 103 ? -3.262 -5.502 -1.709 1.00 85.56 103 VAL A O 1
ATOM 785 N N . LEU A 1 104 ? -4.912 -4.054 -1.241 1.00 85.19 104 LEU A N 1
ATOM 786 C CA . LEU A 1 104 ? -4.507 -3.079 -2.257 1.00 85.19 104 LEU A CA 1
ATOM 787 C C . LEU A 1 104 ? -3.098 -2.546 -1.981 1.00 85.19 104 LEU A C 1
ATOM 789 O O . LEU A 1 104 ? -2.252 -2.557 -2.873 1.00 85.19 104 LEU A O 1
ATOM 793 N N . SER A 1 105 ? -2.834 -2.129 -0.741 1.00 81.00 105 SER A N 1
ATOM 794 C CA . SER A 1 105 ? -1.528 -1.594 -0.337 1.00 81.00 105 SER A CA 1
ATOM 795 C C . SER A 1 105 ? -0.417 -2.632 -0.512 1.00 81.00 105 SER A C 1
ATOM 797 O O . SER A 1 105 ? 0.647 -2.312 -1.047 1.00 81.00 105 SER A O 1
ATOM 799 N N . TYR A 1 106 ? -0.693 -3.887 -0.150 1.00 83.62 106 TYR A N 1
ATOM 800 C CA . TYR A 1 106 ? 0.220 -5.008 -0.348 1.00 83.62 106 TYR A CA 1
ATOM 801 C C . TYR A 1 106 ? 0.583 -5.193 -1.826 1.00 83.62 106 TYR A C 1
ATOM 803 O O . TYR A 1 106 ? 1.755 -5.098 -2.193 1.00 83.62 106 TYR A O 1
ATOM 811 N N . TYR A 1 107 ? -0.403 -5.383 -2.710 1.00 84.69 107 TYR A N 1
ATOM 812 C CA . TYR A 1 107 ? -0.117 -5.616 -4.132 1.00 84.69 107 TYR A CA 1
ATOM 813 C C . TYR A 1 107 ? 0.496 -4.395 -4.825 1.00 84.69 107 TYR A C 1
ATOM 815 O O . TYR A 1 107 ? 1.297 -4.553 -5.754 1.00 84.69 107 TYR A O 1
ATOM 823 N N . MET A 1 108 ? 0.189 -3.184 -4.345 1.00 83.38 108 MET A N 1
ATOM 824 C CA . MET A 1 108 ? 0.867 -1.971 -4.793 1.00 83.38 108 MET A CA 1
ATOM 825 C C . MET A 1 108 ? 2.365 -2.003 -4.495 1.00 83.38 108 MET A C 1
ATOM 827 O O . MET A 1 108 ? 3.179 -1.622 -5.346 1.00 83.38 108 MET A O 1
ATOM 831 N N . SER A 1 109 ? 2.716 -2.469 -3.299 1.00 81.50 109 SER A N 1
ATOM 832 C CA . SER A 1 109 ? 4.093 -2.607 -2.841 1.00 81.50 109 SER A CA 1
ATOM 833 C C . SER A 1 109 ? 4.843 -3.697 -3.606 1.00 81.50 109 SER A C 1
ATOM 835 O O . SER A 1 109 ? 5.919 -3.437 -4.145 1.00 81.50 109 SER A O 1
ATOM 837 N N . ILE A 1 110 ? 4.228 -4.871 -3.794 1.00 84.25 110 ILE A N 1
ATOM 838 C CA . ILE A 1 110 ? 4.825 -5.979 -4.556 1.00 84.25 110 ILE A CA 1
ATOM 839 C C . ILE A 1 110 ? 5.176 -5.555 -5.987 1.00 84.25 110 ILE A C 1
ATOM 841 O O . ILE A 1 110 ? 6.266 -5.864 -6.468 1.00 84.25 110 ILE A O 1
ATOM 845 N N . TYR A 1 111 ? 4.310 -4.797 -6.668 1.00 85.56 111 TYR A N 1
ATOM 846 C CA . TYR A 1 111 ? 4.644 -4.285 -8.000 1.00 85.56 111 TYR A CA 1
ATOM 847 C C . TYR A 1 111 ? 5.836 -3.318 -7.981 1.00 85.56 111 TYR A C 1
ATOM 849 O O . TYR A 1 111 ? 6.697 -3.388 -8.856 1.00 85.56 111 TYR A O 1
ATOM 857 N N . ASN A 1 112 ? 5.923 -2.431 -6.986 1.00 82.44 112 ASN A N 1
ATOM 858 C CA . ASN A 1 112 ? 7.071 -1.533 -6.846 1.00 82.44 112 ASN A CA 1
ATOM 859 C C . ASN A 1 112 ? 8.370 -2.314 -6.619 1.00 82.44 112 ASN A C 1
ATOM 861 O O . ASN A 1 112 ? 9.370 -2.021 -7.276 1.00 82.44 112 ASN A O 1
ATOM 865 N N . SER A 1 113 ? 8.339 -3.330 -5.756 1.00 79.62 113 SER A N 1
ATOM 866 C CA . SER A 1 113 ? 9.458 -4.250 -5.527 1.00 79.62 113 SER A CA 1
ATOM 867 C C . SER A 1 113 ? 9.859 -4.982 -6.805 1.00 79.62 113 SER A C 1
ATOM 869 O O . SER A 1 113 ? 11.043 -5.040 -7.136 1.00 79.62 113 SER A O 1
ATOM 871 N N . TYR A 1 114 ? 8.888 -5.475 -7.576 1.00 83.06 114 TYR A N 1
ATOM 872 C CA . TYR A 1 114 ? 9.126 -6.113 -8.872 1.00 83.06 114 TYR A CA 1
ATOM 873 C C . TYR A 1 114 ? 9.806 -5.159 -9.872 1.00 83.06 114 TYR A C 1
ATOM 875 O O . TYR A 1 114 ? 10.805 -5.520 -10.494 1.00 83.06 114 TYR A O 1
ATOM 883 N N . MET A 1 115 ? 9.342 -3.909 -9.970 1.00 81.81 115 MET A N 1
ATOM 884 C CA . MET A 1 115 ? 9.954 -2.882 -10.825 1.00 81.81 115 MET A CA 1
ATOM 885 C C . MET A 1 115 ? 11.377 -2.511 -10.383 1.00 81.81 115 MET A C 1
ATOM 887 O O . MET A 1 115 ? 12.272 -2.390 -11.218 1.00 81.81 115 MET A O 1
ATOM 891 N N . LEU A 1 116 ? 11.600 -2.350 -9.075 1.00 77.25 116 LEU A N 1
ATOM 892 C CA . LEU A 1 116 ? 12.923 -2.099 -8.489 1.00 77.25 116 LEU A CA 1
ATOM 893 C C . LEU A 1 116 ? 13.893 -3.242 -8.785 1.00 77.25 116 LEU A C 1
ATOM 895 O O . LEU A 1 116 ? 15.042 -2.994 -9.154 1.00 77.25 116 LEU A O 1
ATOM 899 N N . SER A 1 117 ? 13.411 -4.478 -8.665 1.00 77.62 117 SER A N 1
ATOM 900 C CA . SER A 1 117 ? 14.175 -5.688 -8.965 1.00 77.62 117 SER A CA 1
ATOM 901 C C . SER A 1 117 ? 14.578 -5.728 -10.437 1.00 77.62 117 SER A C 1
ATOM 903 O O . SER A 1 117 ? 15.745 -5.946 -10.743 1.00 77.62 117 SER A O 1
ATOM 905 N N . GLY A 1 118 ? 13.641 -5.436 -11.346 1.00 78.88 118 GLY A N 1
ATOM 906 C CA . GLY A 1 118 ? 13.896 -5.418 -12.790 1.00 78.88 118 GLY A CA 1
ATOM 907 C C . GLY A 1 118 ? 14.803 -4.276 -13.264 1.00 78.88 118 GLY A C 1
ATOM 908 O O . GLY A 1 118 ? 15.465 -4.411 -14.289 1.00 78.88 118 GLY A O 1
ATOM 909 N N . ALA A 1 119 ? 14.861 -3.160 -12.532 1.00 77.75 119 ALA A N 1
ATOM 910 C CA . ALA A 1 119 ? 15.710 -2.012 -12.865 1.00 77.75 119 ALA A CA 1
ATOM 911 C C . ALA A 1 119 ? 17.123 -2.081 -12.252 1.00 77.75 119 ALA A C 1
ATOM 913 O O . ALA A 1 119 ? 17.998 -1.294 -12.624 1.00 77.75 119 ALA A O 1
ATOM 914 N N . SER A 1 120 ? 17.352 -2.980 -11.293 1.00 79.50 120 SER A N 1
ATOM 915 C CA . SER A 1 120 ? 18.617 -3.075 -10.563 1.00 79.50 120 SER A CA 1
ATOM 916 C C . SER A 1 120 ? 19.595 -4.017 -11.255 1.00 79.50 120 SER A C 1
ATOM 918 O O . SER A 1 120 ? 19.225 -5.076 -11.755 1.00 79.50 120 SER A O 1
ATOM 920 N N . ARG A 1 121 ? 20.886 -3.666 -11.240 1.00 83.44 121 ARG A N 1
ATOM 921 C CA . ARG A 1 121 ? 21.946 -4.614 -11.612 1.00 83.44 121 ARG A CA 1
ATOM 922 C C . ARG A 1 121 ? 21.974 -5.751 -10.590 1.00 83.44 121 ARG A C 1
ATOM 924 O O . ARG A 1 121 ? 21.877 -5.479 -9.395 1.00 83.44 121 ARG A O 1
ATOM 931 N N . ALA A 1 122 ? 22.173 -6.988 -11.047 1.00 83.88 122 ALA A N 1
ATOM 932 C CA . ALA A 1 122 ? 22.172 -8.177 -10.188 1.00 83.88 122 ALA A CA 1
ATOM 933 C C . ALA A 1 122 ? 23.131 -8.055 -8.985 1.00 83.88 122 ALA A C 1
ATOM 935 O O . ALA A 1 122 ? 22.776 -8.426 -7.872 1.00 83.88 122 ALA A O 1
ATOM 936 N N . GLU A 1 123 ? 24.303 -7.445 -9.181 1.00 87.88 123 GLU A N 1
ATOM 937 C CA . GLU A 1 123 ? 25.316 -7.214 -8.137 1.00 87.88 123 GLU A CA 1
ATOM 938 C C . GLU A 1 123 ? 24.845 -6.274 -7.015 1.00 87.88 123 GLU A C 1
ATOM 940 O O . GLU A 1 123 ? 25.268 -6.400 -5.869 1.00 87.88 123 GLU A O 1
ATOM 945 N N . LEU A 1 124 ? 23.959 -5.327 -7.334 1.00 85.44 124 LEU A N 1
ATOM 946 C CA . LEU A 1 124 ? 23.444 -4.330 -6.391 1.00 85.44 124 LEU A CA 1
ATOM 947 C C . LEU A 1 124 ? 22.077 -4.716 -5.825 1.00 85.44 124 LEU A C 1
ATOM 949 O O . LEU A 1 124 ? 21.553 -4.011 -4.963 1.00 85.44 124 LEU A O 1
ATOM 953 N N . PHE A 1 125 ? 21.501 -5.826 -6.292 1.00 81.19 125 PHE A N 1
ATOM 954 C CA . PHE A 1 125 ? 20.146 -6.244 -5.955 1.00 81.19 125 PHE A CA 1
ATOM 955 C C . PHE A 1 125 ? 19.935 -6.353 -4.441 1.00 81.19 125 PHE A C 1
ATOM 957 O O . PHE A 1 125 ? 19.028 -5.723 -3.905 1.00 81.19 125 PHE A O 1
ATOM 964 N N . GLY A 1 126 ? 20.820 -7.069 -3.737 1.00 82.06 126 GLY A N 1
ATOM 965 C CA . GLY A 1 126 ? 20.714 -7.243 -2.286 1.00 82.06 126 GLY A CA 1
ATOM 966 C C . GLY A 1 126 ? 20.767 -5.919 -1.518 1.00 82.06 126 GLY A C 1
ATOM 967 O O . GLY A 1 126 ? 20.019 -5.729 -0.562 1.00 82.06 126 GLY A O 1
ATOM 968 N N . PHE A 1 127 ? 21.590 -4.968 -1.972 1.00 85.25 127 PHE A N 1
ATOM 969 C CA . PHE A 1 127 ? 21.679 -3.641 -1.363 1.00 85.25 127 PHE A CA 1
ATOM 970 C C . PHE A 1 127 ? 20.420 -2.805 -1.624 1.00 85.25 1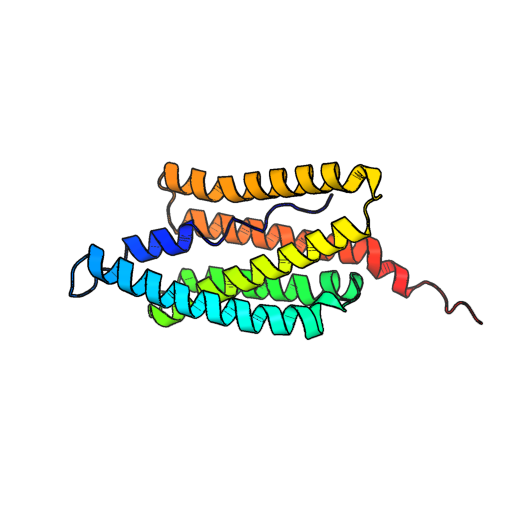27 PHE A C 1
ATOM 972 O O . PHE A 1 127 ? 19.864 -2.224 -0.694 1.00 85.25 127 PHE A O 1
ATOM 979 N N . VAL A 1 128 ? 19.932 -2.773 -2.869 1.00 80.19 128 VAL A N 1
ATOM 980 C CA . VAL A 1 128 ? 18.708 -2.039 -3.229 1.00 80.19 128 VAL A CA 1
ATOM 981 C C . VAL A 1 128 ? 17.499 -2.602 -2.480 1.00 80.19 128 VAL A C 1
ATOM 983 O O . VAL A 1 128 ? 16.716 -1.828 -1.927 1.00 80.19 128 VAL A O 1
ATOM 986 N N . GLN A 1 129 ? 17.386 -3.929 -2.395 1.00 79.44 129 GLN A N 1
ATOM 987 C CA . GLN A 1 129 ? 16.353 -4.613 -1.620 1.00 79.44 129 GLN A CA 1
ATOM 988 C C . GLN A 1 129 ? 16.446 -4.248 -0.133 1.00 79.44 129 GLN A C 1
ATOM 990 O O . GLN A 1 129 ? 15.435 -3.900 0.469 1.00 79.44 129 GLN A O 1
ATOM 995 N N . ALA A 1 130 ? 17.644 -4.269 0.461 1.00 81.19 130 ALA A N 1
ATOM 996 C CA . ALA A 1 130 ? 17.832 -3.928 1.871 1.00 81.19 130 ALA A CA 1
ATOM 997 C C . ALA A 1 130 ? 17.438 -2.475 2.175 1.00 81.19 130 ALA A C 1
ATOM 999 O O . ALA A 1 130 ? 16.732 -2.223 3.150 1.00 81.19 130 ALA A O 1
ATOM 1000 N N . VAL A 1 131 ? 17.838 -1.522 1.326 1.00 82.44 131 VAL A N 1
ATOM 1001 C CA . VAL A 1 131 ? 17.454 -0.107 1.468 1.00 82.44 131 VAL A CA 1
ATOM 1002 C C . VAL A 1 131 ? 15.944 0.065 1.319 1.00 82.44 131 VAL A C 1
ATOM 1004 O O . VAL A 1 131 ? 15.332 0.804 2.093 1.00 82.44 131 VAL A O 1
ATOM 1007 N N . TYR A 1 132 ? 15.333 -0.628 0.357 1.00 77.25 132 TYR A N 1
ATOM 1008 C CA . TYR A 1 132 ? 13.888 -0.612 0.166 1.00 77.25 132 TYR A CA 1
ATOM 1009 C C . TYR A 1 132 ? 13.154 -1.155 1.400 1.00 77.25 132 TYR A C 1
ATOM 1011 O O . TYR A 1 132 ? 12.339 -0.436 1.976 1.00 77.25 132 TYR A O 1
ATOM 1019 N N . SER A 1 133 ? 13.508 -2.355 1.870 1.00 74.31 133 SER A N 1
ATOM 1020 C CA . SER A 1 133 ? 12.910 -2.982 3.054 1.00 74.31 133 SER A CA 1
ATOM 1021 C C . SER A 1 133 ? 13.122 -2.164 4.327 1.00 74.31 133 SER A C 1
ATOM 1023 O O . SER A 1 133 ? 12.207 -2.051 5.138 1.00 74.31 133 SER A O 1
ATOM 1025 N N . ALA A 1 134 ? 14.297 -1.554 4.511 1.00 78.38 134 ALA A N 1
ATOM 1026 C CA . ALA A 1 134 ? 14.565 -0.688 5.658 1.00 78.38 134 ALA A CA 1
ATOM 1027 C C . ALA A 1 134 ? 13.664 0.550 5.641 1.00 78.38 134 ALA A C 1
ATOM 1029 O O . ALA A 1 134 ? 13.064 0.906 6.653 1.00 78.38 134 ALA A O 1
ATOM 1030 N N . ALA A 1 135 ? 13.528 1.190 4.483 1.00 74.25 135 ALA A N 1
ATOM 1031 C CA . ALA A 1 135 ? 12.700 2.376 4.356 1.00 74.25 135 ALA A CA 1
ATOM 1032 C C . ALA A 1 135 ? 11.197 2.044 4.474 1.00 74.25 135 ALA A C 1
ATOM 1034 O O . ALA A 1 135 ? 10.446 2.815 5.068 1.00 74.25 135 ALA A O 1
ATOM 1035 N N . VAL A 1 136 ? 10.788 0.864 4.005 1.00 68.56 136 VAL A N 1
ATOM 1036 C CA . VAL A 1 136 ? 9.462 0.286 4.248 1.00 68.56 136 VAL A CA 1
ATOM 1037 C C . VAL A 1 136 ? 9.209 0.018 5.733 1.00 68.56 136 VAL A C 1
ATOM 1039 O O . VAL A 1 136 ? 8.165 0.408 6.261 1.00 68.56 136 VAL A O 1
ATOM 1042 N N . GLY A 1 137 ? 10.169 -0.589 6.430 1.00 66.88 137 GLY A N 1
ATOM 1043 C CA . GLY A 1 137 ? 10.085 -0.827 7.870 1.00 66.88 137 GLY A CA 1
ATOM 1044 C C . GLY A 1 137 ? 9.996 0.475 8.669 1.00 66.88 137 GLY A C 1
ATOM 1045 O O . GLY A 1 137 ? 9.170 0.587 9.573 1.00 66.88 137 GLY A O 1
ATOM 1046 N N . LEU A 1 138 ? 10.773 1.496 8.293 1.00 71.25 138 LEU A N 1
ATOM 1047 C CA . LEU A 1 138 ? 10.716 2.827 8.910 1.00 71.25 138 LEU A CA 1
ATOM 1048 C C . LEU A 1 138 ? 9.356 3.505 8.705 1.00 71.25 138 LEU A C 1
ATOM 1050 O O . LEU A 1 138 ? 8.838 4.124 9.633 1.00 71.25 138 LEU A O 1
ATOM 1054 N N . ALA A 1 139 ? 8.745 3.363 7.528 1.00 67.00 139 ALA A N 1
ATOM 1055 C CA . ALA A 1 139 ? 7.391 3.860 7.301 1.00 67.00 139 ALA A CA 1
ATOM 1056 C C . ALA A 1 139 ? 6.347 3.099 8.134 1.00 67.00 139 ALA A C 1
ATOM 1058 O O . ALA A 1 139 ? 5.425 3.716 8.664 1.00 67.00 139 ALA A O 1
ATOM 1059 N N . GLY A 1 140 ? 6.517 1.784 8.300 1.00 64.06 140 GLY A N 1
ATOM 1060 C CA . GLY A 1 140 ? 5.705 0.952 9.196 1.00 64.06 140 GLY A CA 1
ATOM 1061 C C . GLY A 1 140 ? 5.840 1.303 10.675 1.00 64.06 140 GLY A C 1
ATOM 1062 O O . GLY A 1 140 ? 4.893 1.138 11.440 1.00 64.06 140 GLY A O 1
ATOM 1063 N N . PHE A 1 141 ? 6.994 1.834 11.077 1.00 69.88 141 PHE A N 1
ATOM 1064 C CA . PHE A 1 141 ? 7.260 2.231 12.456 1.00 69.88 141 PHE A CA 1
ATOM 1065 C C . PHE A 1 141 ? 6.439 3.451 12.891 1.00 69.88 141 PHE A C 1
ATOM 1067 O O . PHE A 1 141 ? 6.044 3.547 14.052 1.00 69.88 141 PHE A O 1
ATOM 1074 N N . LEU A 1 142 ? 6.135 4.368 11.967 1.00 71.12 142 LEU A N 1
ATOM 1075 C CA . LEU A 1 142 ? 5.383 5.591 12.256 1.00 71.12 142 LEU A CA 1
ATOM 1076 C C . LEU A 1 142 ? 4.015 5.306 12.918 1.00 71.12 142 LEU A C 1
ATOM 1078 O O . LEU A 1 142 ? 3.752 5.868 13.983 1.00 71.12 142 LEU A O 1
ATOM 1082 N N . PRO A 1 143 ? 3.162 4.413 12.385 1.00 65.44 143 PRO A N 1
ATOM 1083 C CA . PRO A 1 143 ? 1.926 4.044 13.059 1.00 65.44 143 PRO A CA 1
ATOM 1084 C C . PRO A 1 143 ? 2.124 3.405 14.440 1.00 65.44 143 PRO A C 1
ATOM 1086 O O . PRO A 1 143 ? 1.365 3.719 15.355 1.00 65.44 143 PRO A O 1
ATOM 1089 N N . SER A 1 144 ? 3.150 2.570 14.634 1.00 65.31 144 SER A N 1
ATOM 1090 C CA . SER A 1 144 ? 3.459 1.985 15.950 1.00 65.31 144 SER A CA 1
ATOM 1091 C C . SER A 1 144 ? 3.885 3.045 16.971 1.00 65.31 144 SER A C 1
ATOM 1093 O O . SER A 1 144 ? 3.464 2.995 18.127 1.00 65.31 144 SER A O 1
ATOM 1095 N N . VAL A 1 145 ? 4.657 4.053 16.550 1.00 74.44 145 VAL A N 1
ATOM 1096 C CA . VAL A 1 145 ? 5.003 5.214 17.389 1.00 74.44 145 VAL A CA 1
ATOM 1097 C C . VAL A 1 145 ? 3.756 6.014 17.749 1.00 74.44 145 VAL A C 1
ATOM 1099 O O . VAL A 1 145 ? 3.569 6.371 18.912 1.00 74.44 145 VAL A O 1
ATOM 1102 N N . LEU A 1 146 ? 2.876 6.263 16.777 1.00 71.25 146 LEU A N 1
ATOM 1103 C CA . LEU A 1 146 ? 1.620 6.976 17.008 1.00 71.25 146 LEU A CA 1
ATOM 1104 C C . LEU A 1 146 ? 0.709 6.222 17.990 1.00 71.25 146 LEU A C 1
ATOM 1106 O O . LEU A 1 146 ? 0.059 6.847 18.827 1.00 71.25 146 LEU A O 1
ATOM 1110 N N . GLN A 1 147 ? 0.701 4.889 17.953 1.00 65.56 147 GLN A N 1
ATOM 1111 C CA . GLN A 1 147 ? 0.001 4.079 18.951 1.00 65.56 147 GLN A CA 1
ATOM 1112 C C . GLN A 1 147 ? 0.639 4.163 20.342 1.00 65.56 147 GLN A C 1
ATOM 1114 O O . GLN A 1 147 ? -0.088 4.291 21.328 1.00 65.56 147 GLN A O 1
ATOM 1119 N N . LEU A 1 148 ? 1.973 4.134 20.438 1.00 73.31 148 LEU A N 1
ATOM 1120 C CA . LEU A 1 148 ? 2.702 4.260 21.709 1.00 73.31 148 LEU A CA 1
ATOM 1121 C C . LEU A 1 148 ? 2.377 5.571 22.435 1.00 73.31 148 LEU A C 1
ATOM 1123 O O . LEU A 1 148 ? 2.178 5.570 23.649 1.00 73.31 148 LEU A O 1
ATOM 1127 N N . ILE A 1 149 ? 2.252 6.677 21.696 1.00 80.88 149 ILE A N 1
ATOM 1128 C CA . ILE A 1 149 ? 1.863 7.983 22.257 1.00 80.88 149 ILE A CA 1
ATOM 1129 C C . ILE A 1 149 ? 0.343 8.152 22.414 1.00 80.88 149 ILE A C 1
ATOM 1131 O O . ILE A 1 149 ? -0.118 9.250 22.724 1.00 80.88 149 ILE A O 1
ATOM 1135 N N . LYS A 1 150 ? -0.442 7.085 22.199 1.00 73.81 150 LYS A N 1
ATOM 1136 C CA . LYS A 1 150 ? -1.914 7.083 22.251 1.00 73.81 150 LYS A CA 1
ATOM 1137 C C . LYS A 1 150 ? -2.539 8.172 21.371 1.00 73.81 150 LYS A C 1
ATOM 1139 O O . LYS A 1 150 ? -3.487 8.845 21.779 1.00 73.81 150 LYS A O 1
ATOM 1144 N N . ALA A 1 151 ? -1.997 8.361 20.167 1.00 73.88 151 ALA A N 1
ATOM 1145 C CA . ALA A 1 151 ? -2.542 9.307 19.206 1.00 73.88 151 ALA A CA 1
ATOM 1146 C C . ALA A 1 151 ? -4.019 8.994 18.926 1.00 73.88 151 ALA A C 1
ATOM 1148 O O . ALA A 1 151 ? -4.432 7.834 18.864 1.00 73.88 151 ALA A O 1
ATOM 1149 N N . SER A 1 152 ? -4.821 10.044 18.746 1.00 78.38 152 SER A N 1
ATOM 1150 C CA . SER A 1 152 ? -6.243 9.878 18.455 1.00 78.38 152 SER A CA 1
ATOM 1151 C C . SER A 1 152 ? -6.449 9.135 17.129 1.00 78.38 152 SER A C 1
ATOM 1153 O O . SER A 1 152 ? -5.626 9.238 16.214 1.00 78.38 152 SER A O 1
ATOM 1155 N N . GLN A 1 153 ? -7.581 8.438 16.983 1.00 72.25 153 GLN A N 1
ATOM 1156 C CA . GLN A 1 153 ? -7.957 7.794 15.718 1.00 72.25 153 GLN A CA 1
ATOM 1157 C C . GLN A 1 153 ? -7.911 8.788 14.546 1.00 72.25 153 GLN A C 1
ATOM 1159 O O . GLN A 1 153 ? -7.407 8.457 13.475 1.00 72.25 153 GLN A O 1
ATOM 1164 N N . GLY A 1 154 ? -8.356 10.031 14.765 1.00 79.12 154 GLY A N 1
ATOM 1165 C CA . GLY A 1 154 ? -8.296 11.082 13.750 1.00 79.12 154 GLY A CA 1
ATOM 1166 C C . GLY A 1 154 ? -6.868 11.410 13.313 1.00 79.12 154 GLY A C 1
ATOM 1167 O O . GLY A 1 154 ? -6.620 11.590 12.124 1.00 79.12 154 GLY A O 1
ATOM 1168 N N . THR A 1 155 ? -5.909 11.413 14.242 1.00 81.88 155 THR A N 1
ATOM 1169 C CA . THR A 1 155 ? -4.487 11.632 13.939 1.00 81.88 155 THR A CA 1
ATOM 1170 C C . THR A 1 155 ? -3.905 10.483 13.118 1.00 81.88 155 THR A C 1
ATOM 1172 O O . THR A 1 155 ? -3.250 10.732 12.109 1.00 81.88 155 THR A O 1
ATOM 1175 N N . LEU A 1 156 ? -4.181 9.230 13.501 1.00 75.56 156 LEU A N 1
ATOM 1176 C CA . LEU A 1 156 ? -3.735 8.045 12.755 1.00 75.56 156 LEU A CA 1
ATOM 1177 C C . LEU A 1 156 ? -4.265 8.061 11.314 1.00 75.56 156 LEU A C 1
ATOM 1179 O O . LEU A 1 156 ? -3.523 7.828 10.361 1.00 75.56 156 LEU A O 1
ATOM 1183 N N . MET A 1 157 ? -5.542 8.405 11.151 1.00 77.00 157 MET A N 1
ATOM 1184 C CA . MET A 1 157 ? -6.181 8.497 9.843 1.00 77.00 157 MET A CA 1
ATOM 1185 C C . MET A 1 157 ? -5.673 9.676 9.008 1.00 77.00 157 MET A C 1
ATOM 1187 O O . MET A 1 157 ? -5.484 9.532 7.802 1.00 77.00 157 MET A O 1
ATOM 1191 N N . ALA A 1 158 ? -5.409 10.828 9.626 1.00 82.12 158 ALA A N 1
ATOM 1192 C CA . ALA A 1 158 ? -4.815 11.968 8.936 1.00 82.12 158 ALA A CA 1
ATOM 1193 C C . ALA A 1 158 ? -3.422 11.620 8.393 1.00 82.12 158 ALA A C 1
ATOM 1195 O O . ALA A 1 158 ? -3.127 11.905 7.234 1.00 82.12 158 ALA A O 1
ATOM 1196 N N . VAL A 1 159 ? -2.595 10.934 9.187 1.00 82.00 159 VAL A N 1
ATOM 1197 C CA . VAL A 1 159 ? -1.278 10.452 8.741 1.00 82.00 159 VAL A CA 1
ATOM 1198 C C . VAL A 1 159 ? -1.424 9.452 7.591 1.00 82.00 159 VAL A C 1
ATOM 1200 O O . VAL A 1 159 ? -0.732 9.588 6.583 1.00 82.00 159 VAL A O 1
ATOM 1203 N N . ALA A 1 160 ? -2.370 8.513 7.679 1.00 77.62 160 ALA A N 1
ATOM 1204 C CA . ALA A 1 160 ? -2.703 7.595 6.585 1.00 77.62 160 ALA A CA 1
ATOM 1205 C C . ALA A 1 160 ? -3.060 8.322 5.277 1.00 77.62 160 ALA A C 1
ATOM 1207 O O . ALA A 1 160 ? -2.519 7.992 4.220 1.00 77.62 160 ALA A O 1
ATOM 1208 N N . LEU A 1 161 ? -3.911 9.347 5.346 1.00 83.38 161 LEU A N 1
ATOM 1209 C CA . LEU A 1 161 ? -4.310 10.147 4.186 1.00 83.38 161 LEU A CA 1
ATOM 1210 C C . LEU A 1 161 ? -3.153 10.970 3.610 1.00 83.38 161 LEU A C 1
ATOM 1212 O O . LEU A 1 161 ? -3.004 11.036 2.389 1.00 83.38 161 LEU A O 1
ATOM 1216 N N . VAL A 1 162 ? -2.312 11.567 4.459 1.00 85.81 162 VAL A N 1
ATOM 1217 C CA . VAL A 1 162 ? -1.125 12.317 4.019 1.00 85.81 162 VAL A CA 1
ATOM 1218 C C . VAL A 1 162 ? -0.147 11.392 3.297 1.00 85.81 162 VAL A C 1
ATOM 1220 O O . VAL A 1 162 ? 0.314 11.719 2.203 1.00 85.81 162 VAL A O 1
ATOM 1223 N N . MET A 1 163 ? 0.116 10.210 3.856 1.00 81.06 163 MET A N 1
ATOM 1224 C CA . MET A 1 163 ? 0.994 9.204 3.253 1.00 81.06 163 MET A CA 1
ATOM 1225 C C . MET A 1 163 ? 0.441 8.720 1.904 1.00 81.06 163 MET A C 1
ATOM 1227 O O . MET A 1 163 ? 1.180 8.664 0.919 1.00 81.06 163 MET A O 1
ATOM 1231 N N . ALA A 1 164 ? -0.864 8.443 1.821 1.00 82.06 164 ALA A N 1
ATOM 1232 C CA . ALA A 1 164 ? -1.523 8.047 0.576 1.00 82.06 164 ALA A CA 1
ATOM 1233 C C . ALA A 1 164 ? -1.484 9.156 -0.489 1.00 82.06 164 ALA A C 1
ATOM 1235 O O . ALA A 1 164 ? -1.169 8.891 -1.652 1.00 82.06 164 ALA A O 1
ATOM 1236 N N . THR A 1 165 ? -1.726 10.407 -0.085 1.00 85.62 165 THR A N 1
ATOM 1237 C CA . THR A 1 165 ? -1.634 11.585 -0.962 1.00 85.62 165 THR A CA 1
ATOM 1238 C C . THR A 1 165 ? -0.217 11.746 -1.503 1.00 85.62 165 THR A C 1
ATOM 1240 O O . THR A 1 165 ? -0.026 11.980 -2.697 1.00 85.62 165 THR A O 1
ATOM 1243 N N . TRP A 1 166 ? 0.793 11.564 -0.651 1.00 85.19 166 TRP A N 1
ATOM 1244 C CA . TRP A 1 166 ? 2.191 11.609 -1.063 1.00 85.19 166 TRP A CA 1
ATOM 1245 C C . TRP A 1 166 ? 2.518 10.535 -2.111 1.00 85.19 166 TRP A C 1
ATOM 1247 O O . TRP A 1 166 ? 3.114 10.843 -3.146 1.00 85.19 166 TRP A O 1
ATOM 1257 N N . GLY A 1 167 ? 2.068 9.293 -1.901 1.00 80.19 167 GLY A N 1
ATOM 1258 C CA . GLY A 1 167 ? 2.239 8.216 -2.884 1.00 80.19 167 GLY A CA 1
ATOM 1259 C C . GLY A 1 167 ? 1.562 8.506 -4.219 1.00 80.19 167 GLY A C 1
ATOM 1260 O O . GLY A 1 167 ? 2.169 8.296 -5.271 1.00 80.19 167 GLY A O 1
ATOM 1261 N N . LEU A 1 168 ? 0.339 9.041 -4.188 1.00 86.50 168 LEU A N 1
ATOM 1262 C CA . LEU A 1 168 ? -0.380 9.468 -5.387 1.00 86.50 168 LEU A CA 1
ATOM 1263 C C . LEU A 1 168 ? 0.424 10.516 -6.169 1.00 86.50 168 LEU A C 1
ATOM 1265 O O . LEU A 1 168 ? 0.674 10.340 -7.365 1.00 86.50 168 LEU A O 1
ATOM 1269 N N . LEU A 1 169 ? 0.860 11.586 -5.498 1.00 87.62 169 LEU A N 1
ATOM 1270 C CA . LEU A 1 169 ? 1.634 12.664 -6.121 1.00 87.62 169 LEU A CA 1
ATOM 1271 C C . LEU A 1 169 ? 2.932 12.144 -6.736 1.00 87.62 169 LEU A C 1
ATOM 1273 O O . LEU A 1 169 ? 3.293 12.525 -7.850 1.00 87.62 169 LEU A O 1
ATOM 1277 N N . GLN A 1 170 ? 3.609 11.230 -6.050 1.00 84.62 170 GLN A N 1
ATOM 1278 C CA . GLN A 1 170 ? 4.829 10.634 -6.565 1.00 84.62 170 GLN A CA 1
ATOM 1279 C C . GLN A 1 170 ? 4.590 9.724 -7.765 1.00 84.62 170 GLN A C 1
ATOM 1281 O O . GLN A 1 170 ? 5.372 9.767 -8.715 1.00 84.62 170 GLN A O 1
ATOM 1286 N N . SER A 1 171 ? 3.525 8.925 -7.756 1.00 84.00 171 SER A N 1
ATOM 1287 C CA . SER A 1 171 ? 3.153 8.111 -8.914 1.00 84.00 171 SER A CA 1
ATOM 1288 C C . SER A 1 171 ? 2.911 8.988 -10.139 1.00 84.00 171 SER A C 1
ATOM 1290 O O . SER A 1 171 ? 3.443 8.718 -11.215 1.00 84.00 171 SER A O 1
ATOM 1292 N N . LEU A 1 172 ? 2.181 10.094 -9.962 1.00 87.25 172 LEU A N 1
ATOM 1293 C CA . LEU A 1 172 ? 1.928 11.067 -11.025 1.00 87.25 172 LEU A CA 1
ATOM 1294 C C . LEU A 1 172 ? 3.211 11.766 -11.488 1.00 87.25 172 LEU A C 1
ATOM 1296 O O . LEU A 1 172 ? 3.393 11.987 -12.686 1.00 87.25 172 LEU A O 1
ATOM 1300 N N . TYR A 1 173 ? 4.118 12.089 -10.564 1.00 86.69 173 TYR A N 1
ATOM 1301 C CA . TYR A 1 173 ? 5.423 12.658 -10.891 1.00 86.69 173 TYR A CA 1
ATOM 1302 C C . TYR A 1 173 ? 6.278 11.689 -11.718 1.00 86.69 173 TYR A C 1
ATOM 1304 O O . TYR A 1 173 ? 6.814 12.079 -12.755 1.00 86.69 173 TYR A O 1
ATOM 1312 N N . LEU A 1 174 ? 6.368 10.420 -11.303 1.00 80.19 174 LEU A N 1
ATOM 1313 C CA . LEU A 1 174 ? 7.090 9.376 -12.036 1.00 80.19 174 LEU A CA 1
ATOM 1314 C C . LEU A 1 174 ? 6.471 9.137 -13.413 1.00 80.19 174 LEU A C 1
ATOM 1316 O O . LEU A 1 174 ? 7.205 9.007 -14.391 1.00 80.19 174 LEU A O 1
ATOM 1320 N N . TYR A 1 175 ? 5.140 9.139 -13.497 1.00 83.88 175 TYR A N 1
ATOM 1321 C CA . TYR A 1 175 ? 4.424 9.069 -14.764 1.00 83.88 175 TYR A CA 1
ATOM 1322 C C . TYR A 1 175 ? 4.802 10.218 -15.700 1.00 83.88 175 TYR A C 1
ATOM 1324 O O . TYR A 1 175 ? 5.235 9.981 -16.829 1.00 83.88 175 TYR A O 1
ATOM 1332 N N . ARG A 1 176 ? 4.708 11.462 -15.222 1.00 85.81 176 ARG A N 1
ATOM 1333 C CA . ARG A 1 176 ? 5.039 12.644 -16.026 1.00 85.81 176 ARG A CA 1
ATOM 1334 C C . ARG A 1 176 ? 6.496 12.652 -16.472 1.00 85.81 176 ARG A C 1
ATOM 1336 O O . ARG A 1 176 ? 6.757 12.844 -17.651 1.00 85.81 176 ARG A O 1
ATOM 1343 N N . ARG A 1 177 ? 7.430 12.418 -15.552 1.00 82.12 177 ARG A N 1
ATOM 1344 C CA . ARG A 1 177 ? 8.864 12.544 -15.832 1.00 82.12 177 ARG A CA 1
ATOM 1345 C C . ARG A 1 177 ? 9.407 11.430 -16.724 1.00 82.12 177 ARG A C 1
ATOM 1347 O O . ARG A 1 177 ? 10.267 11.698 -17.551 1.00 82.12 177 ARG A O 1
ATOM 1354 N N . ASN A 1 178 ? 8.951 10.193 -16.527 1.00 76.69 178 ASN A N 1
ATOM 1355 C CA . ASN A 1 178 ? 9.560 9.036 -17.187 1.00 76.69 178 ASN A CA 1
ATOM 1356 C C . ASN A 1 178 ? 8.736 8.504 -18.363 1.00 76.69 178 ASN A C 1
ATOM 1358 O O . ASN A 1 178 ? 9.282 7.790 -19.197 1.00 76.69 178 ASN A O 1
ATOM 1362 N N . PHE A 1 179 ? 7.436 8.812 -18.436 1.00 74.81 179 PHE A N 1
ATOM 1363 C CA . PHE A 1 179 ? 6.538 8.141 -19.380 1.00 74.81 179 PHE A CA 1
ATOM 1364 C C . PHE A 1 179 ? 5.670 9.086 -20.222 1.00 74.81 179 PHE A C 1
ATOM 1366 O O . PHE A 1 179 ? 5.301 8.708 -21.332 1.00 74.81 179 PHE A O 1
ATOM 1373 N N . ALA A 1 180 ? 5.370 10.308 -19.765 1.00 66.31 180 ALA A N 1
ATOM 1374 C CA . ALA A 1 180 ? 4.531 11.235 -20.535 1.00 66.31 180 ALA A CA 1
ATOM 1375 C C . ALA A 1 180 ? 5.226 11.778 -21.800 1.00 66.31 180 ALA A C 1
ATOM 1377 O O . ALA A 1 180 ? 4.561 11.983 -22.814 1.00 66.31 180 ALA A O 1
ATOM 1378 N N . ASP A 1 181 ? 6.555 11.926 -21.786 1.00 60.97 181 ASP A N 1
ATOM 1379 C CA . ASP A 1 181 ? 7.309 12.433 -22.944 1.00 60.97 181 ASP A CA 1
ATOM 1380 C C . ASP A 1 181 ? 7.590 11.365 -24.016 1.00 60.97 181 ASP A C 1
ATOM 1382 O O . ASP A 1 181 ? 7.916 11.691 -25.158 1.00 60.97 181 ASP A O 1
ATOM 1386 N N . HIS A 1 182 ? 7.400 10.077 -23.708 1.00 54.44 182 HIS A N 1
ATOM 1387 C CA . HIS A 1 182 ? 7.584 8.993 -24.685 1.00 54.44 182 HIS A CA 1
ATOM 1388 C C . HIS A 1 182 ? 6.383 8.810 -25.627 1.00 54.44 182 HIS A C 1
ATOM 1390 O O . HIS A 1 182 ? 6.490 8.102 -26.623 1.00 54.44 182 HIS A O 1
ATOM 1396 N N . GLY A 1 183 ? 5.286 9.546 -25.406 1.00 48.44 183 GLY A N 1
ATOM 1397 C CA . GLY A 1 183 ? 4.238 9.756 -26.412 1.00 48.44 183 GLY A CA 1
ATOM 1398 C C . GLY A 1 183 ? 4.669 10.642 -27.594 1.00 48.44 183 GLY A C 1
ATOM 1399 O O . GLY A 1 183 ? 3.883 10.839 -28.517 1.00 48.44 183 GLY A O 1
ATOM 1400 N N . ARG A 1 184 ? 5.903 11.179 -27.588 1.00 46.78 184 ARG A N 1
ATOM 1401 C CA . ARG A 1 184 ? 6.523 11.897 -28.720 1.00 46.78 184 ARG A CA 1
ATOM 1402 C C . ARG A 1 184 ? 7.786 11.221 -29.267 1.00 46.78 184 ARG A C 1
ATOM 1404 O O . ARG A 1 184 ? 8.571 11.875 -29.954 1.00 46.78 184 ARG A O 1
ATOM 1411 N N . VAL A 1 185 ? 8.005 9.931 -29.010 1.00 42.44 185 VAL A N 1
ATOM 1412 C CA . VAL A 1 185 ? 9.056 9.191 -29.722 1.00 42.44 185 VAL A CA 1
ATOM 1413 C C . VAL A 1 185 ? 8.431 8.533 -30.944 1.00 42.44 185 VAL A C 1
ATOM 1415 O O . VAL A 1 185 ? 7.612 7.627 -30.846 1.00 42.44 185 VAL A O 1
ATOM 1418 N N . LYS A 1 186 ? 8.806 9.105 -32.090 1.00 42.69 186 LYS A N 1
ATOM 1419 C CA . LYS A 1 186 ? 8.597 8.651 -33.464 1.00 42.69 186 LYS A CA 1
ATOM 1420 C C . LYS A 1 186 ? 8.405 7.137 -33.553 1.00 42.69 186 LYS A C 1
ATOM 1422 O O . LYS A 1 186 ? 9.235 6.383 -33.056 1.00 42.69 186 LYS A O 1
ATOM 1427 N N . THR A 1 187 ? 7.387 6.730 -34.308 1.00 42.31 187 THR A N 1
ATOM 1428 C CA . THR A 1 187 ? 7.421 5.507 -35.116 1.00 42.31 187 THR A CA 1
ATOM 1429 C C . THR A 1 187 ? 8.814 5.371 -35.733 1.00 42.31 187 THR A C 1
ATOM 1431 O O . THR A 1 187 ? 9.141 6.071 -36.697 1.00 42.31 187 THR A O 1
ATOM 1434 N N . VAL A 1 188 ? 9.666 4.538 -35.139 1.00 42.44 188 VAL A N 1
ATOM 1435 C CA . VAL A 1 188 ? 10.864 4.049 -35.808 1.00 42.44 188 VAL A CA 1
ATOM 1436 C C . VAL A 1 188 ? 10.317 3.104 -36.864 1.00 42.44 188 VAL A C 1
ATOM 1438 O O . VAL A 1 188 ? 9.770 2.058 -36.534 1.00 42.44 188 VAL A O 1
ATOM 1441 N N . ARG A 1 189 ? 10.324 3.588 -38.110 1.00 43.66 189 ARG A N 1
ATOM 1442 C CA . ARG A 1 189 ? 10.066 2.778 -39.297 1.00 43.66 189 ARG A CA 1
ATOM 1443 C C . ARG A 1 189 ? 10.978 1.554 -39.230 1.00 43.66 189 ARG A C 1
ATOM 1445 O O . ARG A 1 189 ? 12.177 1.722 -39.004 1.00 43.66 189 ARG A O 1
ATOM 1452 N N . GLU A 1 190 ? 10.363 0.388 -39.389 1.00 47.41 190 GLU A N 1
ATOM 1453 C CA . GLU A 1 190 ? 11.022 -0.852 -39.808 1.00 47.41 190 GLU A CA 1
ATOM 1454 C C . GLU A 1 190 ? 11.769 -0.655 -41.134 1.00 47.41 190 GLU A C 1
ATOM 1456 O O . GLU A 1 190 ? 11.313 0.184 -41.955 1.00 47.41 190 GLU A O 1
#

pLDDT: mean 73.17, std 17.16, range [24.69, 93.25]

Radius of gyration: 18.79 Å; chains: 1; bounding box: 48×28×67 Å

Foldseek 3Di:
DQALQFQQLQQPQVLVVVLQVDQDPVGSVPSSVVLVVLLVVLLVVLLVVLVVCCVPPVLPDDLLCCLVPVLLVLLVLLLVLLVCVVPDDDSNSVSNSSSNNNSSSNSNLVVSLVVQQVPDDPVCNVVSVVVSVVSNVVSNVVSVVCVVVVPDSVVSSVSSNVSSVVSSVVSVVCSVPPPVCCVPDDDPDD